Protein AF-A0A7X8F0E0-F1 (afdb_monomer_lite)

Radius of gyration: 24.67 Å; chains: 1; bounding box: 64×40×81 Å

Foldseek 3Di:
DPPPPVVVVVVVVVVVPDVFDKDWFWFWDFDDDPQDRPDIWIKIFIAGPQLFTQWIAIDPPRQWMWGADPVQQKIFIGGNNHTDDIDHQDDKDWDDDQAWIWIFLDDDPFWTWIWIDHLLKTWIFIGGDPAGTWIKIWAWADPDPFKIWIAIWTWDQDPVRDTDTDRRGDIGIDTPVSLVSNEGPDLVSLSNRCSVCVVVVNNVSNCSHHHPDDRHNFFPDKQKPAFDDDDPDTQGRRQVSDPPDRHGDGNVLACPPMDIDGRGPPNDDDPDDDDWADDDPVCPVRRVVGDTDPDDDDDDPVRD

pLDDT: mean 75.97, std 14.26, range [32.41, 94.0]

Structure (mmCIF, N/CA/C/O backbone):
data_AF-A0A7X8F0E0-F1
#
_entry.id   AF-A0A7X8F0E0-F1
#
loop_
_atom_site.group_PDB
_atom_site.id
_atom_site.type_symbol
_atom_site.label_atom_id
_atom_site.label_alt_id
_atom_site.label_comp_id
_atom_site.label_asym_id
_atom_site.label_entity_id
_atom_site.label_seq_id
_atom_site.pdbx_PDB_ins_code
_atom_site.Cartn_x
_atom_site.Cartn_y
_atom_site.Cartn_z
_atom_site.occupancy
_atom_site.B_iso_or_equiv
_atom_site.auth_seq_id
_atom_site.auth_comp_id
_atom_site.auth_asym_id
_atom_site.auth_atom_id
_atom_site.pdbx_PDB_model_num
ATOM 1 N N . MET A 1 1 ? 32.263 5.961 -47.547 1.00 40.38 1 MET A N 1
ATOM 2 C CA . MET A 1 1 ? 30.894 5.643 -47.072 1.00 40.38 1 MET A CA 1
ATOM 3 C C . MET A 1 1 ? 30.904 5.370 -45.565 1.00 40.38 1 MET A C 1
ATOM 5 O O . MET A 1 1 ? 31.075 4.231 -45.159 1.00 40.38 1 MET A O 1
ATOM 9 N N . LYS A 1 2 ? 30.784 6.400 -44.716 1.00 42.44 2 LYS A N 1
ATOM 10 C CA . LYS A 1 2 ? 30.727 6.254 -43.241 1.00 42.44 2 LYS A CA 1
ATOM 11 C C . LYS A 1 2 ? 29.701 7.200 -42.590 1.00 42.44 2 LYS A C 1
ATOM 13 O O . LYS A 1 2 ? 29.794 7.492 -41.408 1.00 42.44 2 LYS A O 1
ATOM 18 N N . THR A 1 3 ? 28.706 7.655 -43.351 1.00 42.34 3 THR A N 1
ATOM 19 C CA . THR A 1 3 ? 27.812 8.752 -42.929 1.00 42.34 3 THR A CA 1
ATOM 20 C C . THR A 1 3 ? 26.346 8.339 -42.756 1.00 42.34 3 THR A C 1
ATOM 22 O O . THR A 1 3 ? 25.549 9.133 -42.279 1.00 42.34 3 THR A O 1
ATOM 25 N N . ASN A 1 4 ? 25.980 7.084 -43.051 1.00 44.47 4 ASN A N 1
ATOM 26 C CA . ASN A 1 4 ? 24.569 6.656 -43.043 1.00 44.47 4 ASN A CA 1
ATOM 27 C C . ASN A 1 4 ? 24.086 6.005 -41.734 1.00 44.47 4 ASN A C 1
ATOM 29 O O . ASN A 1 4 ? 22.882 5.872 -41.549 1.00 44.47 4 ASN A O 1
ATOM 33 N N . LYS A 1 5 ? 24.975 5.623 -40.804 1.00 40.59 5 LYS A N 1
ATOM 34 C CA . LYS A 1 5 ? 24.551 4.995 -39.532 1.00 40.59 5 LYS A CA 1
ATOM 35 C C . LYS A 1 5 ? 24.149 6.004 -38.449 1.00 40.59 5 LYS A C 1
ATOM 37 O O . LYS A 1 5 ? 23.271 5.704 -37.651 1.00 40.59 5 LYS A O 1
ATOM 42 N N . LEU A 1 6 ? 24.743 7.200 -38.442 1.00 41.16 6 LEU A N 1
ATOM 43 C CA . LEU A 1 6 ? 24.441 8.228 -37.437 1.00 41.16 6 LEU A CA 1
ATOM 44 C C . LEU A 1 6 ? 23.086 8.910 -37.700 1.00 41.16 6 LEU A C 1
ATOM 46 O O . LEU A 1 6 ? 22.347 9.205 -36.770 1.00 41.16 6 LEU A O 1
ATOM 50 N N . ILE A 1 7 ? 22.735 9.092 -38.977 1.00 46.47 7 ILE A N 1
ATOM 51 C CA . ILE A 1 7 ? 21.472 9.714 -39.398 1.00 46.47 7 ILE A CA 1
ATOM 52 C C . ILE A 1 7 ? 20.277 8.797 -39.093 1.00 46.47 7 ILE A C 1
ATOM 54 O O . ILE A 1 7 ? 19.253 9.280 -38.623 1.00 46.47 7 ILE A O 1
ATOM 58 N N . PHE A 1 8 ? 20.429 7.477 -39.255 1.00 41.31 8 PHE A N 1
ATOM 59 C CA . PHE A 1 8 ? 19.390 6.510 -38.878 1.00 41.31 8 PHE A CA 1
ATOM 60 C C . PHE A 1 8 ? 19.155 6.441 -37.362 1.00 41.31 8 PHE A C 1
ATOM 62 O O . PHE A 1 8 ? 18.010 6.315 -36.944 1.00 41.31 8 PHE A O 1
ATOM 69 N N . LEU A 1 9 ? 20.202 6.584 -36.538 1.00 42.06 9 LEU A N 1
ATOM 70 C CA . LEU A 1 9 ? 20.064 6.604 -35.077 1.00 42.06 9 LEU A CA 1
ATOM 71 C C . LEU A 1 9 ? 19.378 7.895 -34.591 1.00 42.06 9 LEU A C 1
ATOM 73 O O . LEU A 1 9 ? 18.498 7.838 -33.740 1.00 42.06 9 LEU A O 1
ATOM 77 N N . CYS A 1 10 ? 19.720 9.049 -35.175 1.00 39.22 10 CYS A N 1
ATOM 78 C CA . CYS A 1 10 ? 19.078 10.323 -34.838 1.00 39.22 10 CYS A CA 1
ATOM 79 C C . CYS A 1 10 ? 17.620 10.401 -35.321 1.00 39.22 10 CYS A C 1
ATOM 81 O O . CYS A 1 10 ? 16.784 10.951 -34.610 1.00 39.22 10 CYS A O 1
ATOM 83 N N . LEU A 1 11 ? 17.293 9.827 -36.486 1.00 40.59 11 LEU A N 1
ATOM 84 C CA . LEU A 1 11 ? 15.910 9.754 -36.972 1.00 40.59 11 LEU A CA 1
ATOM 85 C C . LEU A 1 11 ? 15.051 8.809 -36.125 1.00 40.59 11 LEU A C 1
ATOM 87 O O . LEU A 1 11 ? 13.913 9.161 -35.848 1.00 40.59 11 LEU A O 1
ATOM 91 N N . PHE A 1 12 ? 15.596 7.689 -35.631 1.00 43.81 12 PHE A N 1
ATOM 92 C CA . PHE A 1 12 ? 14.866 6.796 -34.720 1.00 43.81 12 PHE A CA 1
ATOM 93 C C . PHE A 1 12 ? 14.563 7.466 -33.373 1.00 43.81 12 PHE A C 1
ATOM 95 O O . PHE A 1 12 ? 13.459 7.329 -32.855 1.00 43.81 12 PHE A O 1
ATOM 102 N N . ILE A 1 13 ? 15.515 8.246 -32.845 1.00 46.69 13 ILE A N 1
ATOM 103 C CA . ILE A 1 13 ? 15.333 9.017 -31.607 1.00 46.69 13 ILE A CA 1
ATOM 104 C C . ILE A 1 13 ? 14.279 10.120 -31.801 1.00 46.69 13 ILE A C 1
ATOM 106 O O . ILE A 1 13 ? 13.497 10.366 -30.891 1.00 46.69 13 ILE A O 1
ATOM 110 N N . LEU A 1 14 ? 14.199 10.745 -32.981 1.00 39.28 14 LEU A N 1
ATOM 111 C CA . LEU A 1 14 ? 13.214 11.795 -33.279 1.00 39.28 14 LEU A CA 1
ATOM 112 C C . LEU A 1 14 ? 11.811 11.256 -33.604 1.00 39.28 14 LEU A C 1
ATOM 114 O O . LEU A 1 14 ? 10.832 11.913 -33.261 1.00 39.28 14 LEU A O 1
ATOM 118 N N . THR A 1 15 ? 11.674 10.069 -34.204 1.00 39.19 15 THR A N 1
ATOM 119 C CA . THR A 1 15 ? 10.353 9.492 -34.525 1.00 39.19 15 THR A CA 1
ATOM 120 C C . THR A 1 15 ? 9.669 8.806 -33.344 1.00 39.19 15 THR A C 1
ATOM 122 O O . THR A 1 15 ? 8.463 8.589 -33.399 1.00 39.19 15 THR A O 1
ATOM 125 N N . THR A 1 16 ? 10.389 8.493 -32.261 1.00 45.53 16 THR A N 1
ATOM 126 C CA . THR A 1 16 ? 9.779 7.998 -31.010 1.00 45.53 16 THR A CA 1
ATOM 127 C C . THR A 1 16 ? 9.355 9.114 -30.052 1.00 45.53 16 THR A C 1
ATOM 129 O O . THR A 1 16 ? 8.633 8.846 -29.096 1.00 45.53 16 THR A O 1
ATOM 132 N N . PHE A 1 17 ? 9.730 10.372 -30.320 1.00 43.12 17 PHE A N 1
ATOM 133 C CA . PHE A 1 17 ? 9.084 11.548 -29.724 1.00 43.12 17 PHE A CA 1
ATOM 134 C C . PHE A 1 17 ? 7.862 11.935 -30.554 1.00 43.12 17 PHE A C 1
ATOM 136 O O . PHE A 1 17 ? 7.728 13.051 -31.051 1.00 43.12 17 PHE A O 1
ATOM 143 N N . THR A 1 18 ? 6.939 10.998 -30.722 1.00 43.38 18 THR A N 1
ATOM 144 C CA . THR A 1 18 ? 5.579 11.384 -31.059 1.00 43.38 18 THR A CA 1
ATOM 145 C C . THR A 1 18 ? 5.092 12.395 -30.020 1.00 43.38 18 THR A C 1
ATOM 147 O O . THR A 1 18 ? 5.176 12.144 -28.817 1.00 43.38 18 THR A O 1
ATOM 150 N N . LEU A 1 19 ? 4.623 13.540 -30.519 1.00 43.16 19 LEU A N 1
ATOM 151 C CA . LEU A 1 19 ? 3.980 14.672 -29.839 1.00 43.16 19 LEU A CA 1
ATOM 152 C C . LEU A 1 19 ? 2.672 14.273 -29.118 1.00 43.16 19 LEU A C 1
ATOM 154 O O . LEU A 1 19 ? 1.658 14.956 -29.224 1.00 43.16 19 LEU A O 1
ATOM 158 N N . TYR A 1 20 ? 2.664 13.153 -28.403 1.00 52.72 20 TYR A N 1
ATOM 159 C CA . TYR A 1 20 ? 1.539 12.734 -27.581 1.00 52.72 20 TYR A CA 1
ATOM 160 C C . TYR A 1 20 ? 1.650 13.391 -26.210 1.00 52.72 20 TYR A C 1
ATOM 162 O O . TYR A 1 20 ? 2.746 13.545 -25.665 1.00 52.72 20 TYR A O 1
ATOM 170 N N . ALA A 1 21 ? 0.509 13.830 -25.680 1.00 57.91 21 ALA A N 1
ATOM 171 C CA . ALA A 1 21 ? 0.422 14.574 -24.433 1.00 57.91 21 ALA A CA 1
ATOM 172 C C . ALA A 1 21 ? 1.027 13.757 -23.282 1.00 57.91 21 ALA A C 1
ATOM 174 O O . ALA A 1 21 ? 0.395 12.855 -22.737 1.00 57.91 21 ALA A O 1
ATOM 175 N N . GLN A 1 22 ? 2.272 14.068 -22.919 1.00 74.19 22 GLN A N 1
ATOM 176 C CA . GLN A 1 22 ? 2.925 13.440 -21.782 1.00 74.19 22 GLN A CA 1
ATOM 177 C C . GLN A 1 22 ? 2.370 14.036 -20.498 1.00 74.19 22 GLN A C 1
ATOM 179 O O . GLN A 1 22 ? 2.457 15.244 -20.258 1.00 74.19 22 GLN A O 1
ATOM 184 N N . LYS A 1 23 ? 1.830 13.177 -19.640 1.00 87.12 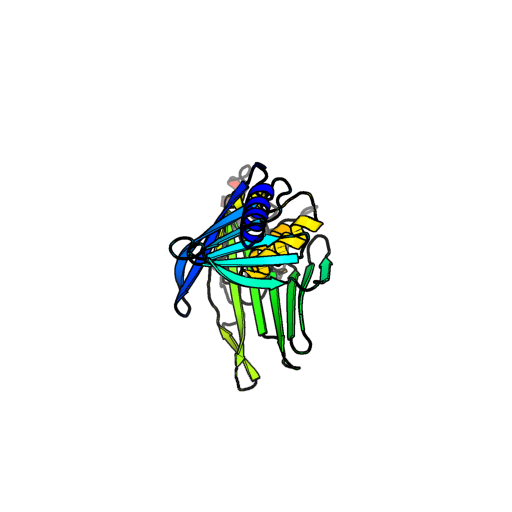23 LYS A N 1
ATOM 185 C CA . LYS A 1 23 ? 1.390 13.581 -18.311 1.00 87.12 23 LYS A CA 1
ATOM 186 C C . LYS A 1 23 ? 2.541 13.413 -17.334 1.00 87.12 23 LYS A C 1
ATOM 188 O O . LYS A 1 23 ? 3.178 12.361 -17.277 1.00 87.12 23 LYS A O 1
ATOM 193 N N . THR A 1 24 ? 2.790 14.468 -16.566 1.00 90.38 24 THR A N 1
ATOM 194 C CA . THR A 1 24 ? 3.827 14.501 -15.536 1.00 90.38 24 THR A CA 1
ATOM 195 C C . THR A 1 24 ? 3.198 14.307 -14.164 1.00 90.38 24 THR A C 1
ATOM 197 O O . THR A 1 24 ? 2.352 15.100 -13.756 1.00 90.38 24 THR A O 1
ATOM 200 N N . ILE A 1 25 ? 3.645 13.283 -13.444 1.00 90.62 25 ILE A N 1
ATOM 201 C CA . ILE A 1 25 ? 3.251 12.986 -12.069 1.00 90.62 25 ILE A CA 1
ATOM 202 C C . ILE A 1 25 ? 4.451 13.292 -11.175 1.00 90.62 25 ILE A C 1
ATOM 204 O O . ILE A 1 25 ? 5.555 12.800 -11.411 1.00 90.62 25 ILE A O 1
ATOM 208 N N . LYS A 1 26 ? 4.236 14.125 -10.155 1.00 89.06 26 LYS A N 1
ATOM 209 C CA . LYS A 1 26 ? 5.262 14.467 -9.167 1.00 89.06 26 LYS A CA 1
ATOM 210 C C . LYS A 1 26 ? 5.032 13.661 -7.901 1.00 89.06 26 LYS A C 1
ATOM 212 O O . LYS A 1 26 ? 3.955 13.735 -7.312 1.00 89.06 26 LYS A O 1
ATOM 217 N N . LEU A 1 27 ? 6.051 12.921 -7.496 1.00 87.50 27 LEU A N 1
ATOM 218 C CA . LEU A 1 27 ? 6.096 12.194 -6.236 1.00 87.50 27 LEU A CA 1
ATOM 219 C C . LEU A 1 27 ? 7.292 12.666 -5.418 1.00 87.50 27 LEU A C 1
ATOM 221 O O . LEU A 1 27 ? 8.153 13.396 -5.908 1.00 87.50 27 LEU A O 1
ATOM 225 N N . LYS A 1 28 ? 7.339 12.218 -4.169 1.00 81.25 28 LYS A N 1
ATOM 226 C CA . LYS A 1 28 ? 8.499 12.377 -3.305 1.00 81.25 28 LYS A CA 1
ATOM 227 C C . LYS A 1 28 ? 9.019 11.013 -2.905 1.00 81.25 28 LYS A C 1
ATOM 229 O O . LYS A 1 28 ? 8.235 10.105 -2.626 1.00 81.25 28 LYS A O 1
ATOM 234 N N . ARG A 1 29 ? 10.339 10.887 -2.856 1.00 77.81 29 ARG A N 1
ATOM 235 C CA . ARG A 1 29 ? 11.023 9.733 -2.280 1.00 77.81 29 ARG A CA 1
ATOM 236 C C . ARG A 1 29 ? 11.780 10.186 -1.036 1.00 77.81 29 ARG A C 1
ATOM 238 O O . ARG A 1 29 ? 12.465 11.203 -1.097 1.00 77.81 29 ARG A O 1
ATOM 245 N N . PRO A 1 30 ? 11.653 9.489 0.100 1.00 73.62 30 PRO A N 1
ATOM 246 C CA . PRO A 1 30 ? 12.471 9.796 1.265 1.00 73.62 30 PRO A CA 1
ATOM 247 C C . PRO A 1 30 ? 13.949 9.501 0.977 1.00 73.62 30 PRO A C 1
ATOM 249 O O . PRO A 1 30 ? 14.292 8.497 0.347 1.00 73.62 30 PRO A O 1
ATOM 252 N N . VAL A 1 31 ? 14.823 10.376 1.464 1.00 74.06 31 VAL A N 1
ATOM 253 C CA . VAL A 1 31 ? 16.275 10.185 1.468 1.00 74.06 31 VAL A CA 1
ATOM 254 C C . VAL A 1 31 ? 16.685 9.803 2.880 1.00 74.06 31 VAL A C 1
ATOM 256 O O . VAL A 1 31 ? 16.366 10.511 3.838 1.00 74.06 31 VAL A O 1
ATOM 259 N N . PHE A 1 32 ? 17.400 8.689 3.002 1.00 64.88 32 PHE A N 1
ATOM 260 C CA . PHE A 1 32 ? 17.790 8.131 4.291 1.00 64.88 32 PHE A CA 1
ATOM 261 C C . PHE A 1 32 ? 19.287 8.268 4.535 1.00 64.88 32 PHE A C 1
ATOM 263 O O . PHE A 1 32 ? 20.102 7.974 3.658 1.00 64.88 32 PHE A O 1
ATOM 270 N N . SER A 1 33 ? 19.638 8.627 5.767 1.00 61.66 33 SER A N 1
ATOM 271 C CA . SER A 1 33 ? 20.989 8.478 6.301 1.00 61.66 33 SER A CA 1
ATOM 272 C C . SER A 1 33 ? 20.920 7.585 7.527 1.00 61.66 33 SER A C 1
ATOM 274 O O . SER A 1 33 ? 20.274 7.927 8.517 1.00 61.66 33 SER A O 1
ATOM 276 N N . LYS A 1 34 ? 21.575 6.421 7.454 1.00 68.44 34 LYS A N 1
ATOM 277 C CA . LYS A 1 34 ? 21.463 5.335 8.440 1.00 68.44 34 LYS A CA 1
ATOM 278 C C . LYS A 1 34 ? 20.013 4.858 8.613 1.00 68.44 34 LYS A C 1
ATOM 280 O O . LYS A 1 34 ? 19.594 3.947 7.905 1.00 68.44 34 LYS A O 1
ATOM 285 N N . HIS A 1 35 ? 19.286 5.474 9.543 1.00 57.91 35 HIS A N 1
ATOM 286 C CA . HIS A 1 35 ? 17.994 5.033 10.072 1.00 57.91 35 HIS A CA 1
ATOM 287 C C . HIS A 1 35 ? 16.951 6.155 10.123 1.00 57.91 35 HIS A C 1
ATOM 289 O O . HIS A 1 35 ? 15.789 5.878 10.397 1.00 57.91 35 HIS A O 1
ATOM 295 N N . ASP A 1 36 ? 17.352 7.392 9.814 1.00 55.81 36 ASP A N 1
ATOM 296 C CA . ASP A 1 36 ? 16.474 8.555 9.843 1.00 55.81 36 ASP A CA 1
ATOM 297 C C . ASP A 1 36 ? 16.200 9.057 8.424 1.00 55.81 36 ASP A C 1
ATOM 299 O O . ASP A 1 36 ? 17.096 9.128 7.571 1.00 55.81 36 ASP A O 1
ATOM 303 N N . CYS A 1 37 ? 14.948 9.446 8.177 1.00 68.25 37 CYS A N 1
ATOM 304 C CA . CYS A 1 37 ? 14.578 10.206 6.992 1.00 68.25 37 CYS A CA 1
ATOM 305 C C . CYS A 1 37 ? 15.178 11.613 7.101 1.00 68.25 37 CYS A C 1
ATOM 307 O O . CYS A 1 37 ? 14.676 12.462 7.837 1.00 68.25 37 CYS A O 1
ATOM 309 N N . THR A 1 38 ? 16.253 11.874 6.361 1.00 73.00 38 THR A N 1
ATOM 310 C CA . THR A 1 38 ? 16.965 13.161 6.384 1.00 73.00 38 THR A CA 1
ATOM 311 C C . THR A 1 38 ? 16.386 14.192 5.421 1.00 73.00 38 THR A C 1
ATOM 313 O O . THR A 1 38 ? 16.783 15.353 5.451 1.00 73.00 38 THR A O 1
ATOM 316 N N . GLY A 1 39 ? 15.458 13.787 4.555 1.00 77.00 39 GLY A N 1
ATOM 317 C CA . GLY A 1 39 ? 14.798 14.678 3.609 1.00 77.00 39 GLY A CA 1
ATOM 318 C C . GLY A 1 39 ? 13.972 13.921 2.580 1.00 77.00 39 GLY A C 1
ATOM 319 O O . GLY A 1 39 ? 13.783 12.712 2.686 1.00 77.00 39 GLY A O 1
ATOM 320 N N . TYR A 1 40 ? 13.502 14.645 1.569 1.00 79.00 40 TYR A N 1
ATOM 321 C CA . TYR A 1 40 ? 12.783 14.081 0.433 1.00 79.00 40 TYR A CA 1
ATOM 322 C C . TYR A 1 40 ? 13.398 14.588 -0.866 1.00 79.00 40 TYR A C 1
ATOM 324 O O . TYR A 1 40 ? 13.700 15.775 -0.978 1.00 79.00 40 TYR A O 1
ATOM 332 N N . GLU A 1 41 ? 13.533 13.700 -1.844 1.00 82.06 41 GLU A N 1
ATOM 333 C CA . GLU A 1 41 ? 13.872 14.041 -3.221 1.00 82.06 41 GLU A CA 1
ATOM 334 C C . GLU A 1 41 ? 12.607 14.058 -4.087 1.00 82.06 41 GLU A C 1
ATOM 336 O O . GLU A 1 41 ? 11.696 13.239 -3.905 1.00 82.06 41 GLU A O 1
ATOM 341 N N . ASP A 1 42 ? 12.548 15.001 -5.026 1.00 85.56 42 ASP A N 1
ATOM 342 C CA . ASP A 1 42 ? 11.486 15.039 -6.023 1.00 85.56 42 ASP A CA 1
ATOM 343 C C . ASP A 1 42 ? 11.691 13.919 -7.044 1.00 85.56 42 ASP A C 1
ATOM 345 O O . ASP A 1 42 ? 12.790 13.674 -7.545 1.00 85.56 42 ASP A O 1
ATOM 349 N N . VAL A 1 43 ? 10.588 13.263 -7.384 1.00 86.81 43 VAL A N 1
ATOM 350 C CA . VAL A 1 43 ? 10.531 12.215 -8.394 1.00 86.81 43 VAL A CA 1
ATOM 351 C C . VAL A 1 43 ? 9.566 12.667 -9.473 1.00 86.81 43 VAL A C 1
ATOM 353 O O . VAL A 1 43 ? 8.407 12.990 -9.197 1.00 86.81 43 VAL A O 1
ATOM 356 N N . ILE A 1 44 ? 10.045 12.682 -10.712 1.00 89.81 44 ILE A N 1
ATOM 357 C CA . ILE A 1 44 ? 9.237 13.007 -11.883 1.00 89.81 44 ILE A CA 1
ATOM 358 C C . ILE A 1 44 ? 8.978 11.720 -12.655 1.00 89.81 44 ILE A C 1
ATOM 360 O O . ILE A 1 44 ? 9.895 11.109 -13.199 1.00 89.81 44 ILE A O 1
ATOM 364 N N . LEU A 1 45 ? 7.709 11.336 -12.713 1.00 91.06 45 LEU A N 1
ATOM 365 C CA . LEU A 1 45 ? 7.197 10.263 -13.554 1.00 91.06 45 LEU A CA 1
ATOM 366 C C . LEU A 1 45 ? 6.537 10.874 -14.782 1.00 91.06 45 LEU A C 1
ATOM 368 O O . LEU A 1 45 ? 5.660 11.733 -14.657 1.00 91.06 45 LEU A O 1
ATOM 372 N N . LYS A 1 46 ? 6.921 10.406 -15.966 1.00 90.50 46 LYS A N 1
ATOM 373 C CA . LYS A 1 46 ? 6.234 10.739 -17.211 1.00 90.50 46 LYS A CA 1
ATOM 374 C C . LYS A 1 46 ? 5.491 9.524 -17.721 1.00 90.50 46 LYS A C 1
ATOM 376 O O . LYS A 1 46 ? 6.027 8.414 -17.752 1.00 90.50 46 LYS A O 1
ATOM 381 N N . THR A 1 47 ? 4.254 9.762 -18.130 1.00 90.19 47 THR A N 1
ATOM 382 C CA . THR A 1 47 ? 3.411 8.759 -18.772 1.00 90.19 47 THR A CA 1
ATOM 383 C C . THR A 1 47 ? 3.030 9.211 -20.170 1.00 90.19 47 THR A C 1
ATOM 385 O O . THR A 1 47 ? 2.921 10.414 -20.424 1.00 90.19 47 THR A O 1
ATOM 388 N N . ASP A 1 48 ? 2.862 8.257 -21.080 1.00 87.19 48 ASP A N 1
ATOM 389 C CA . ASP A 1 48 ? 2.249 8.531 -22.378 1.00 87.19 48 ASP A CA 1
ATOM 390 C C . ASP A 1 48 ? 0.716 8.622 -22.274 1.00 87.19 48 ASP A C 1
ATOM 392 O O . ASP A 1 48 ? 0.137 8.525 -21.192 1.00 87.19 48 ASP A O 1
ATOM 396 N N . GLU A 1 49 ? 0.049 8.811 -23.411 1.00 86.38 49 GLU A N 1
ATOM 397 C CA . GLU A 1 49 ? -1.410 8.942 -23.502 1.00 86.38 49 GLU A CA 1
ATOM 398 C C . GLU A 1 49 ? -2.188 7.721 -22.993 1.00 86.38 49 GLU A C 1
ATOM 400 O O . GLU A 1 49 ? -3.337 7.847 -22.572 1.00 86.38 49 GLU A O 1
ATOM 405 N N . THR A 1 50 ? -1.557 6.545 -22.982 1.00 86.62 50 THR A N 1
ATOM 406 C CA . THR A 1 50 ? -2.149 5.313 -22.451 1.00 86.62 50 THR A CA 1
ATOM 407 C C . THR A 1 50 ? -1.989 5.212 -20.930 1.00 86.62 50 THR A C 1
ATOM 409 O O . THR A 1 50 ? -2.552 4.325 -20.294 1.00 86.62 50 THR A O 1
ATOM 412 N N . GLY A 1 51 ? -1.230 6.136 -20.330 1.00 88.62 51 GLY A N 1
ATOM 413 C CA . GLY A 1 51 ? -0.859 6.141 -18.919 1.00 88.62 51 GLY A CA 1
ATOM 414 C C . GLY A 1 51 ? 0.297 5.191 -18.590 1.00 88.62 51 GLY A C 1
ATOM 415 O O . GLY A 1 51 ? 0.598 4.960 -17.418 1.00 88.62 51 GLY A O 1
ATOM 416 N N . ARG A 1 52 ? 0.985 4.649 -19.602 1.00 89.12 52 ARG A N 1
ATOM 417 C CA . ARG A 1 52 ? 2.201 3.849 -19.417 1.00 89.12 52 ARG A CA 1
ATOM 418 C C . ARG A 1 52 ? 3.349 4.750 -18.982 1.00 89.12 52 ARG A C 1
ATOM 420 O O . ARG A 1 52 ? 3.611 5.763 -19.627 1.00 89.12 52 ARG A O 1
ATOM 427 N N . ILE A 1 53 ? 4.086 4.341 -17.951 1.00 89.44 53 ILE A N 1
ATOM 428 C CA . ILE A 1 53 ? 5.320 5.006 -17.521 1.00 89.44 53 ILE A CA 1
ATOM 429 C C . ILE A 1 53 ? 6.376 4.846 -18.619 1.00 89.44 53 ILE A C 1
ATOM 431 O O . ILE A 1 53 ? 6.777 3.732 -18.962 1.00 89.44 53 ILE A O 1
ATOM 435 N N . CYS A 1 54 ? 6.814 5.974 -19.172 1.00 87.62 54 CYS A N 1
ATOM 436 C CA . CYS A 1 54 ? 7.813 6.034 -20.236 1.00 87.62 54 CYS A CA 1
ATOM 437 C C . CYS A 1 54 ? 9.148 6.598 -19.746 1.00 87.62 54 CYS A C 1
ATOM 439 O O . CYS A 1 54 ? 10.192 6.210 -20.276 1.00 87.62 54 CYS A O 1
ATOM 441 N N . SER A 1 55 ? 9.128 7.452 -18.715 1.00 87.25 55 SER A N 1
ATOM 442 C CA . SER A 1 55 ? 10.345 7.816 -18.002 1.00 87.25 55 SER A CA 1
ATOM 443 C C . SER A 1 55 ? 10.149 8.109 -16.521 1.00 87.25 55 SER A C 1
ATOM 445 O O . SER A 1 55 ? 9.057 8.452 -16.056 1.00 87.25 55 SER A O 1
ATOM 447 N N . LEU A 1 56 ? 11.241 7.937 -15.781 1.00 87.81 56 LEU A N 1
ATOM 448 C CA . LEU A 1 56 ? 11.329 8.185 -14.350 1.00 87.81 56 LEU A CA 1
ATOM 449 C C . LEU A 1 56 ? 12.650 8.911 -14.059 1.00 87.81 56 LEU A C 1
ATOM 451 O O . LEU A 1 56 ? 13.716 8.462 -14.490 1.00 87.81 56 LEU A O 1
ATOM 455 N N . SER A 1 57 ? 12.581 10.033 -13.339 1.00 86.12 57 SER A N 1
ATOM 456 C CA . SER A 1 57 ? 13.734 10.884 -13.007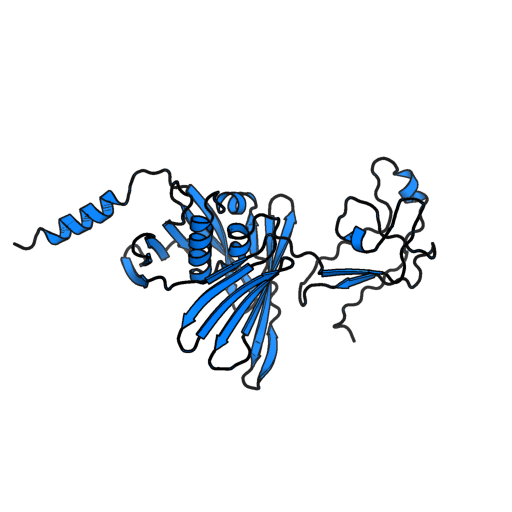 1.00 86.12 57 SER A CA 1
ATOM 457 C C . SER A 1 57 ? 13.773 11.215 -11.512 1.00 86.12 57 SER A C 1
ATOM 459 O O . SER A 1 57 ? 12.747 11.587 -10.941 1.00 86.12 57 SER A O 1
ATOM 461 N N . TYR A 1 58 ? 14.947 11.082 -10.883 1.00 81.31 58 TYR A N 1
ATOM 462 C CA . TYR A 1 58 ? 15.160 11.227 -9.429 1.00 81.31 58 TYR A CA 1
ATOM 463 C C . TYR A 1 58 ? 16.623 11.594 -9.090 1.00 81.31 58 TYR A C 1
ATOM 465 O O . TYR A 1 58 ? 17.503 11.516 -9.958 1.00 81.31 58 TYR A O 1
ATOM 473 N N . GLY A 1 59 ? 16.885 11.994 -7.837 1.00 70.50 59 GLY A N 1
ATOM 474 C CA . GLY A 1 59 ? 18.190 12.452 -7.329 1.00 70.50 59 GLY A CA 1
ATOM 475 C C . GLY A 1 59 ? 18.375 13.976 -7.340 1.00 70.50 59 GLY A C 1
ATOM 476 O O . GLY A 1 59 ? 17.612 14.684 -7.995 1.00 70.50 59 GLY A O 1
ATOM 477 N N . ASP A 1 60 ? 19.435 14.460 -6.672 1.00 58.03 60 ASP A N 1
ATOM 478 C CA . ASP A 1 60 ? 19.722 15.870 -6.303 1.00 58.03 60 ASP A CA 1
ATOM 479 C C . ASP A 1 60 ? 19.515 16.948 -7.392 1.00 58.03 60 ASP A C 1
ATOM 481 O O . ASP A 1 60 ? 19.450 18.137 -7.080 1.00 58.03 60 ASP A O 1
ATOM 485 N N . SER A 1 61 ? 19.447 16.587 -8.678 1.00 52.34 61 SER A N 1
ATOM 486 C CA . SER A 1 61 ? 19.061 17.486 -9.787 1.00 52.34 61 SER A CA 1
ATOM 487 C C . SER A 1 61 ? 18.697 16.708 -11.074 1.00 52.34 61 SER A C 1
ATOM 489 O O . SER A 1 61 ? 19.177 17.028 -12.155 1.00 52.34 61 SER A O 1
ATOM 491 N N . PHE A 1 62 ? 17.894 15.636 -10.982 1.00 57.81 62 PHE A N 1
ATOM 492 C CA . PHE A 1 62 ? 17.492 14.780 -12.128 1.00 57.81 62 PHE A CA 1
ATOM 493 C C . PHE A 1 62 ? 18.659 14.212 -12.958 1.00 57.81 62 PHE A C 1
ATOM 495 O O . PHE A 1 62 ? 18.574 14.048 -14.173 1.00 57.81 62 PHE A O 1
ATOM 502 N N . ASN A 1 63 ? 19.766 13.871 -12.297 1.00 59.62 63 ASN A N 1
ATOM 503 C CA . ASN A 1 63 ? 20.954 13.348 -12.971 1.00 59.62 63 ASN A CA 1
ATOM 504 C C . ASN A 1 63 ? 20.808 11.896 -13.429 1.00 59.62 63 ASN A C 1
ATOM 506 O O . ASN A 1 63 ? 21.737 11.398 -14.051 1.00 59.62 63 ASN A O 1
ATOM 510 N N . THR A 1 64 ? 19.707 11.206 -13.107 1.00 64.06 64 THR A N 1
ATOM 511 C CA . THR A 1 64 ? 19.414 9.854 -13.598 1.00 64.06 64 THR A CA 1
ATOM 512 C C . THR A 1 64 ? 18.019 9.812 -14.217 1.00 64.06 64 THR A C 1
ATOM 514 O O . THR A 1 64 ? 17.046 10.165 -13.553 1.00 64.06 64 THR A O 1
ATOM 517 N N . GLU A 1 65 ? 17.924 9.365 -15.469 1.00 76.50 65 GLU A N 1
ATOM 518 C CA . GLU A 1 65 ? 16.660 9.108 -16.170 1.00 76.50 65 GLU A CA 1
ATOM 519 C C . GLU A 1 65 ? 16.647 7.667 -16.681 1.00 76.50 65 GLU A C 1
ATOM 521 O O . GLU A 1 65 ? 17.624 7.209 -17.280 1.00 76.50 65 GLU A O 1
ATOM 526 N N . ALA A 1 66 ? 15.545 6.960 -16.445 1.00 72.06 66 ALA A N 1
ATOM 527 C CA . ALA A 1 66 ? 15.259 5.693 -17.105 1.00 72.06 66 ALA A CA 1
ATOM 528 C C . ALA A 1 66 ? 14.240 5.917 -18.223 1.00 72.06 66 ALA A C 1
ATOM 530 O O . ALA A 1 66 ? 13.184 6.491 -17.972 1.00 72.06 66 ALA A O 1
ATOM 531 N N . VAL A 1 67 ? 14.558 5.466 -19.437 1.00 76.56 67 VAL A N 1
ATOM 532 C CA . VAL A 1 67 ? 13.662 5.474 -20.601 1.00 76.56 67 VAL A CA 1
ATOM 533 C C . VAL A 1 67 ? 13.233 4.048 -20.894 1.00 76.56 67 VAL A C 1
ATOM 535 O O . VAL A 1 67 ? 14.070 3.151 -21.014 1.00 76.56 67 VAL A O 1
ATOM 538 N N . ILE A 1 68 ? 11.925 3.839 -20.999 1.00 77.19 68 ILE A N 1
ATOM 539 C CA . ILE A 1 68 ? 11.332 2.509 -20.905 1.00 77.19 68 ILE A CA 1
ATOM 540 C C . ILE A 1 68 ? 10.549 2.176 -22.180 1.00 77.19 68 ILE A C 1
ATOM 542 O O . ILE A 1 68 ? 9.546 2.813 -22.503 1.00 77.19 68 ILE A O 1
ATOM 546 N N . ASN A 1 69 ? 10.991 1.140 -22.897 1.00 75.88 69 ASN A N 1
ATOM 547 C CA . ASN A 1 69 ? 10.363 0.647 -24.118 1.00 75.88 69 ASN A CA 1
ATOM 548 C C . ASN A 1 69 ? 9.555 -0.633 -23.845 1.00 75.88 69 ASN A C 1
ATOM 550 O O . ASN A 1 69 ? 10.102 -1.670 -23.467 1.00 75.88 69 ASN A O 1
ATOM 554 N N . ARG A 1 70 ? 8.239 -0.559 -24.083 1.00 73.94 70 ARG A N 1
ATOM 555 C CA . ARG A 1 70 ? 7.306 -1.685 -23.895 1.00 73.94 70 ARG A CA 1
ATOM 556 C C . ARG A 1 70 ? 7.497 -2.799 -24.918 1.00 73.94 70 ARG A C 1
ATOM 558 O O . ARG A 1 70 ? 7.406 -3.961 -24.540 1.00 73.94 70 ARG A O 1
ATOM 565 N N . GLU A 1 71 ? 7.722 -2.458 -26.184 1.00 75.88 71 GLU A N 1
ATOM 566 C CA . GLU A 1 71 ? 7.792 -3.432 -27.281 1.00 75.88 71 GLU A CA 1
ATOM 567 C C . GLU A 1 71 ? 9.035 -4.305 -27.153 1.00 75.88 71 GLU A C 1
ATOM 569 O O . GLU A 1 71 ? 8.949 -5.529 -27.207 1.00 75.88 71 GLU A O 1
ATOM 574 N N . SER A 1 72 ? 10.185 -3.673 -26.909 1.00 71.00 72 SER A N 1
ATOM 575 C CA . SER A 1 72 ? 11.447 -4.388 -26.733 1.00 71.00 72 SER A CA 1
ATOM 576 C C . SER A 1 72 ? 11.638 -4.926 -25.315 1.00 71.00 72 SER A C 1
ATOM 578 O O . SER A 1 72 ? 12.603 -5.646 -25.070 1.00 71.00 72 SER A O 1
ATOM 580 N N . LYS A 1 73 ? 10.741 -4.579 -24.376 1.00 77.62 73 LYS A N 1
ATOM 581 C CA . LYS A 1 73 ? 10.894 -4.863 -22.943 1.00 77.62 73 LYS A CA 1
ATOM 582 C C . LYS A 1 73 ? 12.272 -4.385 -22.432 1.00 77.62 73 LYS A C 1
ATOM 584 O O . LYS A 1 73 ? 12.927 -5.081 -21.656 1.00 77.62 73 LYS A O 1
ATOM 589 N N . THR A 1 74 ? 12.717 -3.203 -22.865 1.00 77.31 74 THR A N 1
ATOM 590 C CA . THR A 1 74 ? 14.055 -2.667 -22.551 1.00 77.31 74 THR A CA 1
ATOM 591 C C . THR A 1 74 ? 13.973 -1.354 -21.790 1.00 77.31 74 THR A C 1
ATOM 593 O O . THR A 1 74 ? 13.124 -0.508 -22.059 1.00 77.31 74 THR A O 1
ATOM 596 N N . GLU A 1 75 ? 14.905 -1.172 -20.868 1.00 80.00 75 GLU A N 1
ATOM 597 C CA . GLU A 1 75 ? 15.114 0.025 -20.069 1.00 80.00 75 GLU A CA 1
ATOM 598 C C . GLU A 1 75 ? 16.525 0.574 -20.312 1.00 80.00 75 GLU A C 1
ATOM 600 O O . GLU A 1 75 ? 17.520 -0.148 -20.198 1.00 80.00 75 GLU A O 1
ATOM 605 N N . TYR A 1 76 ? 16.608 1.867 -20.620 1.00 80.19 76 TYR A N 1
ATOM 606 C CA . TYR A 1 76 ? 17.857 2.590 -20.843 1.00 80.19 76 TYR A CA 1
ATOM 607 C C . TYR A 1 76 ? 18.072 3.621 -19.745 1.00 80.19 76 TYR A C 1
ATOM 609 O O . TYR A 1 76 ? 17.220 4.476 -19.520 1.00 80.19 76 TYR A O 1
ATOM 617 N N . PHE A 1 77 ? 19.230 3.573 -19.095 1.00 79.00 77 PHE A N 1
ATOM 618 C CA . PHE A 1 77 ? 19.604 4.523 -18.058 1.00 79.00 77 PHE A CA 1
ATOM 619 C C . PHE A 1 77 ? 20.563 5.576 -18.591 1.00 79.00 77 PHE A C 1
ATOM 621 O O . PHE A 1 77 ? 21.617 5.260 -19.159 1.00 79.00 77 PHE A O 1
ATOM 628 N N . TYR A 1 78 ? 20.234 6.825 -18.297 1.00 78.88 78 TYR A N 1
ATOM 629 C CA . TYR A 1 78 ? 21.022 7.995 -18.629 1.00 78.88 78 TYR A CA 1
ATOM 630 C C . TYR A 1 78 ? 21.516 8.667 -17.361 1.00 78.88 78 TYR A C 1
ATOM 632 O O . TYR A 1 78 ? 20.766 8.807 -16.400 1.00 78.88 78 TYR A O 1
ATOM 640 N N . ARG A 1 79 ? 22.781 9.095 -17.369 1.00 81.06 79 ARG A N 1
ATOM 641 C CA . ARG A 1 79 ? 23.359 9.957 -16.343 1.00 81.06 79 ARG A CA 1
ATOM 642 C C . ARG A 1 79 ? 23.967 11.181 -16.996 1.00 81.06 79 ARG A C 1
ATOM 644 O O . ARG A 1 79 ? 24.800 11.033 -17.888 1.00 81.06 79 ARG A O 1
ATOM 651 N N . ASN A 1 80 ? 23.559 12.377 -16.574 1.00 81.19 80 ASN A N 1
ATOM 652 C CA . ASN A 1 80 ? 23.976 13.641 -17.199 1.00 81.19 80 ASN A CA 1
ATOM 653 C C . ASN A 1 80 ? 23.797 13.605 -18.733 1.00 81.19 80 ASN A C 1
ATOM 655 O O . ASN A 1 80 ? 24.725 13.908 -19.485 1.00 81.19 80 ASN A O 1
ATOM 659 N N . ASN A 1 81 ? 22.626 13.142 -19.190 1.00 77.44 81 ASN A N 1
ATOM 660 C CA . ASN A 1 81 ? 22.267 12.945 -20.602 1.00 77.44 81 ASN A CA 1
ATOM 661 C C . ASN A 1 81 ? 23.153 11.954 -21.387 1.00 77.44 81 ASN A C 1
ATOM 663 O O . ASN A 1 81 ? 23.136 11.955 -22.617 1.00 77.44 81 ASN A O 1
ATOM 667 N N . LYS A 1 82 ? 23.926 11.091 -20.713 1.00 78.44 82 LYS A N 1
ATOM 668 C CA . LYS A 1 82 ? 24.741 10.046 -21.354 1.00 78.44 82 LYS A CA 1
ATOM 669 C C . LYS A 1 82 ? 24.238 8.651 -20.981 1.00 78.44 82 LYS A C 1
ATOM 671 O O . LYS A 1 82 ? 24.070 8.396 -19.787 1.00 78.44 82 LYS A O 1
ATOM 676 N N . PRO A 1 83 ? 24.031 7.740 -21.951 1.00 82.38 83 PRO A N 1
ATOM 677 C CA . PRO A 1 83 ? 23.641 6.372 -21.642 1.00 82.38 83 PRO A CA 1
ATOM 678 C C . PRO A 1 83 ? 24.773 5.678 -20.880 1.00 82.38 83 PRO A C 1
ATOM 680 O O . PRO A 1 83 ? 25.940 5.794 -21.260 1.00 82.38 83 PRO A O 1
ATOM 683 N N . TYR A 1 84 ? 24.442 4.967 -19.805 1.00 83.38 84 TYR A N 1
ATOM 684 C CA . TYR A 1 84 ? 25.441 4.250 -19.001 1.00 83.38 84 TYR A CA 1
ATOM 685 C C . TYR A 1 84 ? 25.043 2.820 -18.634 1.00 83.38 84 TYR A C 1
ATOM 687 O O . TYR A 1 84 ? 25.888 2.058 -18.167 1.00 83.38 84 TYR A O 1
ATOM 695 N N . LYS A 1 85 ? 23.774 2.442 -18.818 1.00 83.12 85 LYS A N 1
ATOM 696 C CA . LYS A 1 85 ? 23.299 1.085 -18.548 1.00 83.12 85 LYS A CA 1
ATOM 697 C C . LYS A 1 85 ? 22.070 0.775 -19.393 1.00 83.12 85 LYS A C 1
ATOM 699 O O . LYS A 1 85 ? 21.216 1.632 -19.589 1.00 83.12 85 LYS A O 1
ATOM 704 N N . GLU A 1 86 ? 21.983 -0.466 -19.840 1.00 83.38 86 GLU A N 1
ATOM 705 C CA . GLU A 1 86 ? 20.806 -1.047 -20.479 1.00 83.38 86 GLU A CA 1
ATOM 706 C C . GLU A 1 86 ? 20.349 -2.243 -19.644 1.00 83.38 86 GLU A C 1
ATOM 708 O O . GLU A 1 86 ? 21.164 -2.932 -19.017 1.00 83.38 86 GLU A O 1
ATOM 713 N N . ARG A 1 87 ? 19.040 -2.475 -19.599 1.00 79.00 87 ARG A N 1
ATOM 714 C CA . ARG A 1 87 ? 18.446 -3.613 -18.905 1.00 79.00 87 ARG A CA 1
ATOM 715 C C . ARG A 1 87 ? 17.273 -4.162 -19.706 1.00 79.00 87 ARG A C 1
ATOM 717 O O . ARG A 1 87 ? 16.453 -3.408 -20.209 1.00 79.00 87 ARG A O 1
ATOM 724 N N . ILE A 1 88 ? 17.172 -5.486 -19.755 1.00 79.56 88 ILE A N 1
ATOM 725 C CA . ILE A 1 88 ? 16.023 -6.193 -20.323 1.00 79.56 88 ILE A CA 1
ATOM 726 C C . ILE A 1 88 ? 15.143 -6.694 -19.182 1.00 79.56 88 ILE A C 1
ATOM 728 O O . ILE A 1 88 ? 15.615 -7.236 -18.179 1.00 79.56 88 ILE A O 1
ATOM 732 N N . PHE A 1 89 ? 13.848 -6.503 -19.350 1.00 72.69 89 PHE A N 1
ATOM 733 C CA . PHE A 1 89 ? 12.809 -6.931 -18.439 1.00 72.69 89 PHE A CA 1
ATOM 734 C C . PHE A 1 89 ? 12.529 -8.445 -18.588 1.00 72.69 89 PHE A C 1
ATOM 736 O O . PHE A 1 89 ? 12.071 -8.898 -19.632 1.00 72.69 89 PHE A O 1
ATOM 743 N N . THR A 1 90 ? 12.758 -9.231 -17.527 1.00 70.81 90 THR A N 1
ATOM 744 C CA . THR A 1 90 ? 12.383 -10.665 -17.413 1.00 70.81 90 THR A CA 1
ATOM 745 C C . THR A 1 90 ? 10.871 -10.888 -17.316 1.00 70.81 90 THR A C 1
ATOM 747 O O . THR A 1 90 ? 10.137 -9.945 -17.066 1.00 70.81 90 THR A O 1
ATOM 750 N N . ASP A 1 91 ? 10.344 -12.097 -17.447 1.00 71.88 91 ASP A N 1
ATOM 751 C CA . ASP A 1 91 ? 8.907 -12.295 -17.193 1.00 71.88 91 ASP A CA 1
ATOM 752 C C . ASP A 1 91 ? 8.554 -12.156 -15.695 1.00 71.88 91 ASP A C 1
ATOM 754 O O . ASP A 1 91 ? 9.439 -12.165 -14.831 1.00 71.88 91 ASP A O 1
ATOM 758 N N . TYR A 1 92 ? 7.269 -11.929 -15.412 1.00 81.75 92 TYR A N 1
ATOM 759 C CA . TYR A 1 92 ? 6.694 -11.782 -14.072 1.00 81.75 92 TYR A CA 1
ATOM 760 C C . TYR A 1 92 ? 5.413 -12.612 -13.971 1.00 81.75 92 TYR A C 1
ATOM 762 O O . TYR A 1 92 ? 4.784 -12.910 -14.987 1.00 81.75 92 TYR A O 1
ATOM 770 N N . GLU A 1 93 ? 4.995 -12.921 -12.746 1.00 88.94 93 GLU A N 1
ATOM 771 C CA . GLU A 1 93 ? 3.728 -13.605 -12.480 1.00 88.94 93 GLU A CA 1
ATOM 772 C C . GLU A 1 93 ? 2.889 -12.773 -11.506 1.00 88.94 93 GLU A C 1
ATOM 774 O O . GLU A 1 93 ? 3.389 -12.311 -10.479 1.00 88.94 93 GLU A O 1
ATOM 779 N N . LEU A 1 94 ? 1.611 -12.570 -11.831 1.00 92.00 94 LEU A N 1
ATOM 780 C CA . LEU A 1 94 ? 0.653 -11.863 -10.984 1.00 92.00 94 LEU A CA 1
ATOM 781 C C . LEU A 1 94 ? -0.561 -12.756 -10.736 1.00 92.00 94 LEU A C 1
ATOM 783 O O . LEU A 1 94 ? -1.278 -13.117 -11.665 1.00 92.00 94 LEU A O 1
ATOM 787 N N . THR A 1 95 ? -0.824 -13.050 -9.467 1.00 93.06 95 THR A N 1
ATOM 788 C CA . THR A 1 95 ? -2.095 -13.621 -9.007 1.00 93.06 95 THR A CA 1
ATOM 789 C C . THR A 1 95 ? -2.803 -12.581 -8.152 1.00 93.06 95 THR A C 1
ATOM 791 O O . THR A 1 95 ? -2.170 -11.979 -7.287 1.00 93.06 95 THR A O 1
ATOM 794 N N . LYS A 1 96 ? -4.102 -12.343 -8.363 1.00 91.25 96 LYS A N 1
ATOM 795 C CA . LYS A 1 96 ? -4.846 -11.355 -7.572 1.00 91.25 96 LYS A CA 1
ATOM 796 C C . LYS A 1 96 ? -6.295 -11.739 -7.300 1.00 91.25 96 LYS A C 1
ATOM 798 O O . LYS A 1 96 ? -6.896 -12.507 -8.045 1.00 91.25 96 LYS A O 1
ATOM 803 N N . THR A 1 97 ? -6.832 -11.141 -6.245 1.00 86.25 97 THR A N 1
ATOM 804 C CA . THR A 1 97 ? -8.261 -11.027 -5.945 1.00 86.25 97 THR A CA 1
ATOM 805 C C . THR A 1 97 ? -8.656 -9.545 -5.989 1.00 86.25 97 T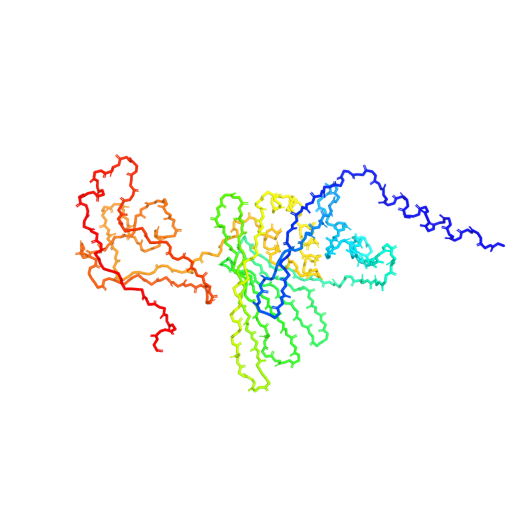HR A C 1
ATOM 807 O O . THR A 1 97 ? -7.850 -8.699 -6.390 1.00 86.25 97 THR A O 1
ATOM 810 N N . ASP A 1 98 ? -9.870 -9.212 -5.554 1.00 79.56 98 ASP A N 1
ATOM 811 C CA . ASP A 1 98 ? -10.332 -7.821 -5.467 1.00 79.56 98 ASP A CA 1
ATOM 812 C C . ASP A 1 98 ? -9.550 -7.003 -4.421 1.00 79.56 98 ASP A C 1
ATOM 814 O O . ASP A 1 98 ? -9.324 -5.808 -4.600 1.00 79.56 98 ASP A O 1
ATOM 818 N N . SER A 1 99 ? -9.058 -7.659 -3.360 1.00 80.12 99 SER A N 1
ATOM 819 C CA . SER A 1 99 ? -8.439 -7.001 -2.194 1.00 80.12 99 SER A CA 1
ATOM 820 C C . SER A 1 99 ? -7.015 -7.469 -1.869 1.00 80.12 99 SER A C 1
ATOM 822 O O . SER A 1 99 ? -6.398 -6.992 -0.912 1.00 80.12 99 SER A O 1
ATOM 824 N N . SER A 1 100 ? -6.469 -8.407 -2.644 1.00 88.19 100 SER A N 1
ATOM 825 C CA . SER A 1 100 ? -5.135 -8.968 -2.417 1.00 88.19 100 SER A CA 1
ATOM 826 C C . SER A 1 100 ? -4.419 -9.310 -3.716 1.00 88.19 100 SER A C 1
ATOM 828 O O . SER A 1 100 ? -5.050 -9.555 -4.743 1.00 88.19 100 SER A O 1
ATOM 830 N N . PHE A 1 101 ? -3.088 -9.361 -3.673 1.00 92.69 101 PHE A N 1
ATOM 831 C CA . PHE A 1 101 ? -2.291 -9.872 -4.784 1.00 92.69 101 PHE A CA 1
ATOM 832 C C . PHE A 1 101 ? -0.992 -10.529 -4.320 1.00 92.69 101 PHE A C 1
ATOM 834 O O . PHE A 1 101 ? -0.482 -10.254 -3.234 1.00 92.69 101 PHE A O 1
ATOM 841 N N . THR A 1 102 ? -0.438 -11.358 -5.196 1.00 93.94 102 THR A N 1
ATOM 842 C CA . THR A 1 102 ? 0.928 -11.871 -5.158 1.00 93.94 102 THR A CA 1
ATOM 843 C C . THR A 1 102 ? 1.579 -11.569 -6.500 1.00 93.94 102 THR A C 1
ATOM 845 O O . THR A 1 102 ? 1.096 -12.013 -7.540 1.00 93.94 102 THR A O 1
ATOM 848 N N . PHE A 1 103 ? 2.664 -10.804 -6.468 1.00 92.50 103 PHE A N 1
ATOM 849 C CA . PHE A 1 103 ? 3.432 -10.386 -7.634 1.00 92.50 103 PHE A CA 1
ATOM 850 C C . PHE A 1 103 ? 4.848 -10.956 -7.517 1.00 92.50 103 PHE A C 1
ATOM 852 O O . PHE A 1 103 ? 5.626 -10.513 -6.672 1.00 92.50 103 PHE A O 1
ATOM 859 N N . GLN A 1 104 ? 5.205 -11.920 -8.363 1.00 91.06 104 GLN A N 1
ATOM 860 C CA . GLN A 1 104 ? 6.583 -12.389 -8.494 1.00 91.06 104 GLN A CA 1
ATOM 861 C C . GLN A 1 104 ? 7.333 -11.458 -9.447 1.00 91.06 104 GLN A C 1
ATOM 863 O O . GLN A 1 104 ? 7.165 -11.520 -10.665 1.00 91.06 104 GLN A O 1
ATOM 868 N N . ALA A 1 105 ? 8.144 -10.566 -8.886 1.00 85.50 105 ALA A N 1
ATOM 869 C CA . ALA A 1 105 ? 8.835 -9.537 -9.656 1.00 85.50 105 ALA A CA 1
ATOM 870 C C . ALA A 1 105 ? 10.148 -10.022 -10.271 1.00 85.50 105 ALA A C 1
ATOM 872 O O . ALA A 1 105 ? 10.620 -9.477 -11.272 1.00 85.50 105 ALA A O 1
ATOM 873 N N . LEU A 1 106 ? 10.751 -11.034 -9.648 1.00 83.31 106 LEU A N 1
ATOM 874 C CA . LEU A 1 106 ? 12.000 -11.613 -10.093 1.00 83.31 106 LEU A CA 1
ATOM 875 C C . LEU A 1 106 ? 12.037 -13.099 -9.769 1.00 83.31 106 LEU A C 1
ATOM 877 O O . LEU A 1 106 ? 11.734 -13.500 -8.647 1.00 83.31 106 LEU A O 1
ATOM 881 N N . LYS A 1 107 ? 12.484 -13.884 -10.746 1.00 83.81 107 LYS A N 1
ATOM 882 C CA . LYS A 1 107 ? 12.842 -15.288 -10.592 1.00 83.81 107 LYS A CA 1
ATOM 883 C C . LYS A 1 107 ? 14.156 -15.527 -11.324 1.00 83.81 107 LYS A C 1
ATOM 885 O O . LYS A 1 107 ? 14.255 -15.339 -12.534 1.00 83.81 107 LYS A O 1
ATOM 890 N N . LYS A 1 108 ? 15.183 -15.888 -10.571 1.00 82.19 108 LYS A N 1
ATOM 891 C CA . LYS A 1 108 ? 16.483 -16.358 -11.052 1.00 82.19 108 LYS A CA 1
ATOM 892 C C . LYS A 1 108 ? 16.761 -17.705 -10.398 1.00 82.19 108 LYS A C 1
ATOM 894 O O . LYS A 1 108 ? 16.143 -18.023 -9.389 1.00 82.19 108 LYS A O 1
ATOM 899 N N . GLU A 1 109 ? 17.721 -18.447 -10.943 1.00 80.81 109 GLU A N 1
ATOM 900 C CA . GLU A 1 109 ? 18.119 -19.782 -10.465 1.00 80.81 109 GLU A CA 1
ATOM 901 C C . GLU A 1 109 ? 18.248 -19.867 -8.932 1.00 80.81 109 GLU A C 1
ATOM 903 O O . GLU A 1 109 ? 17.765 -20.814 -8.330 1.00 80.81 109 GLU A O 1
ATOM 908 N N . ASN A 1 110 ? 18.778 -18.810 -8.307 1.00 80.56 110 ASN A N 1
ATOM 909 C CA . ASN A 1 110 ? 19.117 -18.757 -6.882 1.00 80.56 110 ASN A CA 1
ATOM 910 C C . ASN A 1 110 ? 18.433 -17.613 -6.107 1.00 80.56 110 ASN A C 1
ATOM 912 O O . ASN A 1 110 ? 18.840 -17.278 -4.992 1.00 80.56 110 ASN A O 1
ATOM 916 N N . MET A 1 111 ? 17.450 -16.936 -6.714 1.00 81.38 111 MET A N 1
ATOM 917 C CA . MET A 1 111 ? 16.797 -15.789 -6.078 1.00 81.38 111 MET A CA 1
ATOM 918 C C . MET A 1 111 ? 15.382 -15.566 -6.598 1.00 81.38 111 MET A C 1
ATOM 920 O O . MET A 1 111 ? 15.168 -15.515 -7.809 1.00 81.38 111 MET A O 1
ATOM 924 N N . SER A 1 112 ? 14.438 -15.341 -5.686 1.00 86.56 112 SER A N 1
ATOM 925 C CA . SER A 1 112 ? 13.089 -14.888 -6.035 1.00 86.56 112 SER A CA 1
ATOM 926 C C . SER A 1 112 ? 12.654 -13.714 -5.167 1.00 86.56 112 SER A C 1
ATOM 928 O O . SER A 1 112 ? 12.934 -13.699 -3.971 1.00 86.56 112 SER A O 1
ATOM 930 N N . VAL A 1 113 ? 11.954 -12.753 -5.773 1.00 88.25 113 VAL A N 1
ATOM 931 C CA . VAL A 1 113 ? 11.376 -11.598 -5.070 1.00 88.25 113 VAL A CA 1
ATOM 932 C C . VAL A 1 113 ? 9.870 -11.589 -5.277 1.00 88.25 113 VAL A C 1
ATOM 934 O O . VAL A 1 113 ? 9.400 -11.596 -6.421 1.00 88.25 113 VAL A O 1
ATOM 937 N N . PHE A 1 114 ? 9.124 -11.572 -4.173 1.00 91.44 114 PHE A N 1
ATOM 938 C CA . PHE A 1 114 ? 7.665 -11.534 -4.182 1.00 91.44 114 PHE A CA 1
ATOM 939 C C . PHE A 1 114 ? 7.137 -10.325 -3.424 1.00 91.44 114 PHE A C 1
ATOM 941 O O . PHE A 1 114 ? 7.559 -10.061 -2.302 1.00 91.44 114 PHE A O 1
ATOM 948 N N . TYR A 1 115 ? 6.127 -9.681 -3.998 1.00 92.56 115 TYR A N 1
ATOM 949 C CA . TYR A 1 115 ? 5.308 -8.681 -3.329 1.00 92.56 115 TYR A CA 1
ATOM 950 C C . TYR A 1 115 ? 3.929 -9.261 -3.066 1.00 92.56 115 TYR A C 1
ATOM 952 O O . TYR A 1 115 ? 3.206 -9.614 -3.999 1.00 92.56 115 TYR A O 1
ATOM 960 N N . VAL A 1 116 ? 3.559 -9.374 -1.797 1.00 90.94 116 VAL A N 1
ATOM 961 C CA . VAL A 1 116 ? 2.267 -9.908 -1.373 1.00 90.94 116 VAL A CA 1
ATOM 962 C C . VAL A 1 116 ? 1.507 -8.819 -0.650 1.00 90.94 116 VAL A C 1
ATOM 964 O O . VAL A 1 116 ? 1.935 -8.360 0.404 1.00 90.94 116 VAL A O 1
ATOM 967 N N . PHE A 1 117 ? 0.360 -8.426 -1.186 1.00 88.62 117 PHE A N 1
ATOM 968 C CA . PHE A 1 117 ? -0.516 -7.477 -0.523 1.00 88.62 117 PHE A CA 1
ATOM 969 C C . PHE A 1 117 ? -1.761 -8.167 -0.001 1.00 88.62 117 PHE A C 1
ATOM 971 O O . PHE A 1 117 ? -2.463 -8.856 -0.740 1.00 88.62 117 PHE A O 1
ATOM 978 N N . SER A 1 118 ? -2.053 -7.957 1.277 1.00 82.25 118 SER A N 1
ATOM 979 C CA . SER A 1 118 ? -3.284 -8.433 1.903 1.00 82.25 118 SER A CA 1
ATOM 980 C C . SER A 1 118 ? -3.589 -7.605 3.142 1.00 82.25 118 SER A C 1
ATOM 982 O O . SER A 1 118 ? -2.672 -7.195 3.851 1.00 82.25 118 SER A O 1
ATOM 984 N N . SER A 1 119 ? -4.875 -7.376 3.426 1.00 73.62 119 SER A N 1
ATOM 985 C CA . SER A 1 119 ? -5.316 -6.625 4.616 1.00 73.62 119 SER A CA 1
ATOM 986 C C . SER A 1 119 ? -4.648 -5.245 4.758 1.00 73.62 119 SER A C 1
ATOM 988 O O . SER A 1 119 ? -4.333 -4.815 5.865 1.00 73.62 119 SER A O 1
ATOM 990 N N . GLY A 1 120 ? -4.385 -4.568 3.634 1.00 74.38 120 GLY A N 1
ATOM 991 C CA . GLY A 1 120 ? -3.768 -3.240 3.627 1.00 74.38 120 GLY A CA 1
ATOM 992 C C . GLY A 1 120 ? -2.251 -3.204 3.857 1.00 74.38 120 GLY A C 1
ATOM 993 O O . GLY A 1 120 ? -1.681 -2.119 3.959 1.00 74.38 120 GLY A O 1
ATOM 994 N N . ILE A 1 121 ? -1.596 -4.366 3.932 1.00 80.69 121 ILE A N 1
ATOM 995 C CA . ILE A 1 121 ? -0.153 -4.487 4.166 1.00 80.69 121 ILE A CA 1
ATOM 996 C C . ILE A 1 121 ? 0.492 -5.067 2.918 1.00 80.69 121 ILE A C 1
ATOM 998 O O . ILE A 1 121 ? 0.100 -6.146 2.464 1.00 80.69 121 ILE A O 1
ATOM 1002 N N . LEU A 1 122 ? 1.500 -4.373 2.396 1.00 87.25 122 LEU A N 1
ATOM 1003 C CA . LEU A 1 122 ? 2.400 -4.923 1.392 1.00 87.25 122 LEU A CA 1
ATOM 1004 C C . LEU A 1 122 ? 3.544 -5.633 2.108 1.00 87.25 122 LEU A C 1
ATOM 1006 O O . LEU A 1 122 ? 4.134 -5.086 3.035 1.00 87.25 122 LEU A O 1
ATOM 1010 N N . LYS A 1 123 ? 3.858 -6.843 1.675 1.00 87.12 123 LYS A N 1
ATOM 1011 C CA . LYS A 1 123 ? 4.982 -7.627 2.166 1.00 87.12 123 LYS A CA 1
ATOM 1012 C C . LYS A 1 123 ? 5.929 -7.890 1.020 1.00 87.12 123 LYS A C 1
ATOM 1014 O O . LYS A 1 123 ? 5.487 -8.367 -0.024 1.00 87.12 123 LYS A O 1
ATOM 1019 N N . GLU A 1 124 ? 7.198 -7.614 1.227 1.00 88.69 124 GLU A N 1
ATOM 1020 C CA . GLU A 1 124 ? 8.258 -7.954 0.296 1.00 88.69 124 GLU A CA 1
ATOM 1021 C C . GLU A 1 124 ? 9.052 -9.133 0.851 1.00 88.69 124 GLU A C 1
ATOM 1023 O O . GLU A 1 124 ? 9.555 -9.070 1.969 1.00 88.69 124 GLU A O 1
ATOM 1028 N N . TYR A 1 125 ? 9.138 -10.207 0.071 1.00 86.81 125 TYR A N 1
ATOM 1029 C CA . TYR A 1 125 ? 9.894 -11.404 0.413 1.00 86.81 125 TYR A CA 1
ATOM 1030 C C . TYR A 1 125 ? 11.091 -11.550 -0.519 1.00 86.81 125 TYR A C 1
ATOM 1032 O O . TYR A 1 125 ? 10.909 -11.683 -1.735 1.00 86.81 125 TYR A O 1
ATOM 1040 N N . TYR A 1 126 ? 12.288 -11.615 0.060 1.00 83.06 126 TYR A N 1
ATOM 1041 C CA . TYR A 1 126 ? 13.530 -11.898 -0.655 1.00 83.06 126 TYR A CA 1
ATOM 1042 C C . TYR A 1 126 ? 14.027 -13.305 -0.326 1.00 83.06 126 TYR A C 1
ATOM 1044 O O . TYR A 1 126 ? 14.538 -13.555 0.762 1.00 83.06 126 TYR A O 1
ATOM 1052 N N . TYR A 1 127 ? 13.905 -14.230 -1.277 1.00 80.19 127 TYR A N 1
ATOM 1053 C CA . TYR A 1 127 ? 14.391 -15.601 -1.119 1.00 80.19 127 TYR A CA 1
ATOM 1054 C C . TYR A 1 127 ? 15.784 -15.757 -1.726 1.00 80.19 127 TYR A C 1
ATOM 1056 O O . TYR A 1 127 ? 15.976 -15.467 -2.910 1.00 80.19 127 TYR A O 1
ATOM 1064 N N . HIS A 1 128 ? 16.722 -16.290 -0.941 1.00 79.19 128 HIS A N 1
ATOM 1065 C CA . HIS A 1 128 ? 18.078 -16.644 -1.364 1.00 79.19 128 HIS A CA 1
ATOM 1066 C C . HIS A 1 128 ? 18.441 -18.054 -0.894 1.00 79.19 128 HIS A C 1
ATOM 1068 O O . HIS A 1 128 ? 18.420 -18.293 0.309 1.00 79.19 128 HIS A O 1
ATOM 1074 N N . ASN A 1 129 ? 18.849 -18.936 -1.820 1.00 65.50 129 ASN A N 1
ATOM 1075 C CA . ASN A 1 129 ? 19.545 -20.209 -1.545 1.00 65.50 129 ASN A CA 1
ATOM 1076 C C . ASN A 1 129 ? 19.084 -20.926 -0.256 1.00 65.50 129 ASN A C 1
ATOM 1078 O O . ASN A 1 129 ? 19.870 -21.073 0.681 1.00 65.50 129 ASN A O 1
ATOM 1082 N N . ASP A 1 130 ? 17.804 -21.304 -0.202 1.00 62.84 130 ASP A N 1
ATOM 1083 C CA . ASP A 1 130 ? 17.182 -22.078 0.887 1.00 62.84 130 ASP A CA 1
ATOM 1084 C C . ASP A 1 130 ? 17.166 -21.425 2.284 1.00 62.84 130 ASP A C 1
ATOM 1086 O O . ASP A 1 130 ? 16.905 -22.095 3.285 1.00 62.84 130 ASP A O 1
ATOM 1090 N N . ARG A 1 131 ? 17.411 -20.113 2.384 1.00 64.38 131 ARG A N 1
ATOM 1091 C CA . ARG A 1 131 ? 17.226 -19.351 3.629 1.00 64.38 131 ARG A CA 1
ATOM 1092 C C . ARG A 1 131 ? 15.773 -18.925 3.805 1.00 64.38 131 ARG A C 1
ATOM 1094 O O . ARG A 1 131 ? 15.052 -18.725 2.824 1.00 64.38 131 ARG A O 1
ATOM 1101 N N . GLU A 1 132 ? 15.362 -18.745 5.063 1.00 65.06 132 GLU A N 1
ATOM 1102 C CA . GLU A 1 132 ? 14.127 -18.012 5.344 1.00 65.06 132 GLU A CA 1
ATOM 1103 C C . GLU A 1 132 ? 14.214 -16.615 4.710 1.00 65.06 132 GLU A C 1
ATOM 1105 O O . GLU A 1 132 ? 15.295 -16.019 4.685 1.00 65.06 132 GLU A O 1
ATOM 1110 N N . PRO A 1 133 ? 13.112 -16.109 4.137 1.00 70.50 133 PRO A N 1
ATOM 1111 C CA . PRO A 1 133 ? 13.143 -14.860 3.399 1.00 70.50 133 PRO A CA 1
ATOM 1112 C C . PRO A 1 133 ? 13.395 -13.673 4.331 1.00 70.50 133 PRO A C 1
ATOM 1114 O O . PRO A 1 133 ? 12.750 -13.559 5.377 1.00 70.50 133 PRO A O 1
ATOM 1117 N N . ASP A 1 134 ? 14.247 -12.740 3.898 1.00 70.06 134 ASP A N 1
ATOM 1118 C CA . ASP A 1 134 ? 14.206 -11.387 4.455 1.00 70.06 134 ASP A CA 1
ATOM 1119 C C . ASP A 1 134 ? 12.840 -10.780 4.113 1.00 70.06 134 ASP A C 1
ATOM 1121 O O . ASP A 1 134 ? 12.311 -10.981 3.009 1.00 70.06 134 ASP A O 1
ATOM 1125 N N . LEU A 1 135 ? 12.251 -10.077 5.082 1.00 76.69 135 LEU A N 1
ATOM 1126 C CA . LEU A 1 135 ? 10.860 -9.646 5.019 1.00 76.69 135 LEU A CA 1
ATOM 1127 C C . LEU A 1 135 ? 10.732 -8.168 5.364 1.00 76.69 135 LEU A C 1
ATOM 1129 O O . LEU A 1 135 ? 11.016 -7.753 6.487 1.00 76.69 135 LEU A O 1
ATOM 1133 N N . GLU A 1 136 ? 10.232 -7.383 4.416 1.00 76.06 136 GLU A N 1
ATOM 1134 C CA . GLU A 1 136 ? 9.834 -5.997 4.660 1.00 76.06 136 GLU A CA 1
ATOM 1135 C C . GLU A 1 136 ? 8.310 -5.874 4.639 1.00 76.06 136 GLU A C 1
ATOM 1137 O O . GLU A 1 136 ? 7.623 -6.439 3.785 1.00 76.06 136 GLU A O 1
ATOM 1142 N N . HIS A 1 137 ? 7.767 -5.143 5.605 1.00 75.88 137 HIS A N 1
ATOM 1143 C CA . HIS A 1 137 ? 6.349 -4.842 5.725 1.00 75.88 137 HIS A CA 1
ATOM 1144 C C . HIS A 1 137 ? 6.110 -3.358 5.490 1.00 75.88 137 HIS A C 1
ATOM 1146 O O . HIS A 1 137 ? 6.724 -2.518 6.142 1.00 75.88 137 HIS A O 1
ATOM 1152 N N . TYR A 1 138 ? 5.155 -3.039 4.622 1.00 77.94 138 TYR A N 1
ATOM 1153 C CA . TYR A 1 138 ? 4.717 -1.677 4.362 1.00 77.94 138 TYR A CA 1
ATOM 1154 C C . TYR A 1 138 ? 3.244 -1.529 4.727 1.00 77.94 138 TYR A C 1
ATOM 1156 O O . TYR A 1 138 ? 2.356 -2.151 4.134 1.00 77.94 138 TYR A O 1
ATOM 1164 N N . TYR A 1 139 ? 2.994 -0.670 5.702 1.00 75.94 139 TYR A N 1
ATOM 1165 C CA . TYR A 1 139 ? 1.681 -0.317 6.214 1.00 75.94 139 TYR A CA 1
ATOM 1166 C C . TYR A 1 139 ? 1.195 0.925 5.495 1.00 75.94 139 TYR A C 1
ATOM 1168 O O . TYR A 1 139 ? 1.676 2.019 5.776 1.00 75.94 139 TYR A O 1
ATOM 1176 N N . ILE A 1 140 ? 0.252 0.769 4.572 1.00 76.44 140 ILE A N 1
ATOM 1177 C CA . ILE A 1 140 ? -0.259 1.880 3.766 1.00 76.44 140 ILE A CA 1
ATOM 1178 C C . ILE A 1 140 ? -1.592 2.326 4.352 1.00 76.44 140 ILE A C 1
ATOM 1180 O O . ILE A 1 140 ? -2.520 1.530 4.430 1.00 76.44 140 ILE A O 1
ATOM 1184 N N . TYR A 1 141 ? -1.723 3.581 4.766 1.00 72.81 141 TYR A N 1
ATOM 1185 C CA . TYR A 1 141 ? -2.953 4.099 5.363 1.00 72.81 141 TYR A CA 1
ATOM 1186 C C . TYR A 1 141 ? -3.255 5.517 4.882 1.00 72.81 141 TYR A C 1
ATOM 1188 O O . TYR A 1 141 ? -2.368 6.276 4.505 1.00 72.81 141 TYR A O 1
ATOM 1196 N N . LYS A 1 142 ? -4.535 5.890 4.878 1.00 72.94 142 LYS A N 1
ATOM 1197 C CA . LYS A 1 142 ? -4.968 7.246 4.527 1.00 72.94 142 LYS A CA 1
ATOM 1198 C C . LYS A 1 142 ? -4.876 8.130 5.773 1.00 72.94 142 LYS A C 1
ATOM 1200 O O . LYS A 1 142 ? -5.545 7.839 6.761 1.00 72.94 142 LYS A O 1
ATOM 1205 N N . THR A 1 143 ? -4.061 9.186 5.749 1.00 65.94 143 THR A N 1
ATOM 1206 C CA . THR A 1 143 ? -3.940 10.117 6.892 1.00 65.94 143 THR A CA 1
ATOM 1207 C C . THR A 1 143 ? -5.021 11.183 6.895 1.00 65.94 143 THR A C 1
ATOM 1209 O O . THR A 1 143 ? -5.456 11.618 7.958 1.00 65.94 143 THR A O 1
ATOM 1212 N N . ASN A 1 144 ? -5.448 11.619 5.713 1.00 67.94 144 ASN A N 1
ATOM 1213 C CA . ASN A 1 144 ? -6.540 12.562 5.496 1.00 67.94 144 ASN A CA 1
ATOM 1214 C C . ASN A 1 144 ? -6.999 12.478 4.033 1.00 67.94 144 ASN A C 1
ATOM 1216 O O . ASN A 1 144 ? -6.489 11.671 3.259 1.00 67.94 144 ASN A O 1
ATOM 1220 N N . ASP A 1 145 ? -7.936 13.330 3.619 1.00 74.56 145 ASP A N 1
ATOM 1221 C CA . ASP A 1 145 ? -8.456 13.318 2.246 1.00 74.56 145 ASP A CA 1
ATOM 1222 C C . ASP A 1 145 ? -7.447 13.670 1.152 1.00 74.56 145 ASP A C 1
ATOM 1224 O O . ASP A 1 145 ? -7.702 13.391 -0.019 1.00 74.56 145 ASP A O 1
ATOM 1228 N N . ASN A 1 146 ? -6.286 14.201 1.524 1.00 81.00 146 ASN A N 1
ATOM 1229 C CA . ASN A 1 146 ? -5.262 14.659 0.598 1.00 81.00 146 ASN A CA 1
ATOM 1230 C C . ASN A 1 146 ? -4.065 13.712 0.494 1.00 81.00 146 ASN A C 1
ATOM 1232 O O . ASN A 1 146 ? -3.428 13.709 -0.558 1.00 81.00 146 ASN A O 1
ATOM 1236 N N . ASN A 1 147 ? -3.768 12.903 1.519 1.00 81.44 147 ASN A N 1
ATOM 1237 C CA . ASN A 1 147 ? -2.540 12.107 1.584 1.00 81.44 147 ASN A CA 1
ATOM 1238 C C . ASN A 1 147 ? -2.766 10.654 2.037 1.00 81.44 147 ASN A C 1
ATOM 1240 O O . ASN A 1 147 ? -3.532 10.363 2.960 1.00 81.44 147 ASN A O 1
ATOM 1244 N N . TYR A 1 148 ? -2.002 9.753 1.420 1.00 82.50 148 TYR A N 1
ATOM 1245 C CA . TYR A 1 148 ? -1.658 8.451 1.981 1.00 82.50 148 TYR A CA 1
ATOM 1246 C C . TYR A 1 148 ? -0.307 8.541 2.680 1.00 82.50 148 TYR A C 1
ATOM 1248 O O . TYR A 1 148 ? 0.583 9.255 2.221 1.00 82.50 148 TYR A O 1
ATOM 1256 N N . SER A 1 149 ? -0.148 7.778 3.751 1.00 79.81 149 SER A N 1
ATOM 1257 C CA . SER A 1 149 ? 1.120 7.571 4.432 1.00 79.81 149 SER A CA 1
ATOM 1258 C C . SER A 1 149 ? 1.481 6.095 4.418 1.00 79.81 149 SER A C 1
ATOM 1260 O O . SER A 1 149 ? 0.612 5.227 4.511 1.00 79.81 149 SER A O 1
ATOM 1262 N N . VAL A 1 150 ? 2.772 5.818 4.295 1.00 80.19 150 VAL A N 1
ATOM 1263 C CA . VAL A 1 150 ? 3.323 4.468 4.374 1.00 80.19 150 VAL A CA 1
ATOM 1264 C C . VAL A 1 150 ? 4.307 4.405 5.518 1.00 80.19 150 VAL A C 1
ATOM 1266 O O . VAL A 1 150 ? 5.203 5.237 5.546 1.00 80.19 150 VAL A O 1
ATOM 1269 N N . SER A 1 151 ? 4.160 3.420 6.400 1.00 77.00 151 SER A N 1
ATOM 1270 C CA . SER A 1 151 ? 5.161 3.062 7.413 1.00 77.00 151 SER A CA 1
ATOM 1271 C C . SER A 1 151 ? 5.840 1.753 7.032 1.00 77.00 151 SER A C 1
ATOM 1273 O O . SER A 1 151 ? 5.184 0.865 6.490 1.00 77.00 151 SER A O 1
ATOM 1275 N N . ILE A 1 152 ? 7.129 1.610 7.334 1.00 77.62 152 ILE A N 1
ATOM 1276 C CA . ILE A 1 152 ? 7.935 0.441 6.954 1.00 77.62 152 ILE A CA 1
ATOM 1277 C C . ILE A 1 152 ? 8.400 -0.288 8.219 1.00 77.62 152 ILE A C 1
ATOM 1279 O O . ILE A 1 152 ? 8.748 0.348 9.202 1.00 77.62 152 ILE A O 1
ATOM 1283 N N . CYS A 1 153 ? 8.425 -1.614 8.209 1.00 74.00 153 CYS A N 1
ATOM 1284 C CA . CYS A 1 153 ? 9.079 -2.431 9.231 1.00 74.00 153 CYS A CA 1
ATOM 1285 C C . CYS A 1 153 ? 9.941 -3.477 8.522 1.00 74.00 153 CYS A C 1
ATOM 1287 O O . CYS A 1 153 ? 9.473 -4.107 7.571 1.00 74.00 153 CYS A O 1
ATOM 1289 N N . LYS A 1 154 ? 11.201 -3.637 8.941 1.00 71.94 154 LYS A N 1
ATOM 1290 C CA . LYS A 1 154 ? 12.140 -4.573 8.313 1.00 71.94 154 LYS A CA 1
ATOM 1291 C C . LYS A 1 154 ? 12.501 -5.686 9.284 1.00 71.94 154 LYS A C 1
ATOM 1293 O O . LYS A 1 154 ? 12.958 -5.439 10.398 1.00 71.94 154 LYS A O 1
ATOM 1298 N N . HIS A 1 155 ? 12.352 -6.916 8.815 1.00 70.94 155 HIS A N 1
ATOM 1299 C CA . HIS A 1 155 ? 12.813 -8.112 9.496 1.00 70.94 155 HIS A CA 1
ATOM 1300 C C . HIS A 1 155 ? 14.039 -8.634 8.759 1.00 70.94 155 HIS A C 1
ATOM 1302 O O . HIS A 1 155 ? 13.944 -9.028 7.594 1.00 70.94 155 HIS A O 1
ATOM 1308 N N . ARG A 1 156 ? 15.190 -8.625 9.436 1.00 64.38 156 ARG A N 1
ATOM 1309 C CA . ARG A 1 156 ? 16.446 -9.127 8.876 1.00 64.38 156 ARG A CA 1
ATOM 1310 C C . ARG A 1 156 ? 16.937 -10.309 9.678 1.00 64.38 156 ARG A C 1
ATOM 1312 O O . ARG A 1 156 ? 16.966 -10.269 10.908 1.00 64.38 156 ARG A O 1
ATOM 1319 N N . GLN A 1 157 ? 17.369 -11.352 8.984 1.00 61.25 157 GLN A N 1
ATOM 1320 C CA . GLN A 1 157 ? 18.074 -12.434 9.648 1.00 61.25 157 GLN A CA 1
ATOM 1321 C C . GLN A 1 157 ? 19.536 -12.028 9.863 1.00 61.25 157 GLN A C 1
ATOM 1323 O O . GLN A 1 157 ? 20.254 -11.684 8.922 1.00 61.25 157 GLN A O 1
ATOM 1328 N N . ASN A 1 158 ? 20.002 -12.060 11.108 1.00 60.66 158 ASN A N 1
ATOM 1329 C CA . ASN A 1 158 ? 21.413 -11.840 11.393 1.00 60.66 158 ASN A CA 1
ATOM 1330 C C . ASN A 1 158 ? 22.254 -13.082 11.048 1.00 60.66 158 ASN A C 1
ATOM 1332 O O . ASN A 1 158 ? 21.741 -14.171 10.787 1.00 60.66 158 ASN A O 1
ATOM 1336 N N . ILE A 1 159 ? 23.582 -12.928 11.076 1.00 55.84 159 ILE A N 1
ATOM 1337 C CA . ILE A 1 159 ? 24.557 -13.983 10.729 1.00 55.84 159 ILE A CA 1
ATOM 1338 C C . ILE A 1 159 ? 24.375 -15.253 11.590 1.00 55.84 159 ILE A C 1
ATOM 1340 O O . ILE A 1 159 ? 24.773 -16.340 11.180 1.00 55.84 159 ILE A O 1
ATOM 1344 N N . MET A 1 160 ? 23.741 -15.140 12.763 1.00 59.00 160 MET A N 1
ATOM 1345 C CA . MET A 1 160 ? 23.471 -16.251 13.681 1.00 59.00 160 MET A CA 1
ATOM 1346 C C . MET A 1 160 ? 22.104 -16.919 13.459 1.00 59.00 160 MET A C 1
ATOM 1348 O O . MET A 1 160 ? 21.700 -17.756 14.265 1.00 59.00 160 MET A O 1
ATOM 1352 N N . GLY A 1 161 ? 21.373 -16.546 12.406 1.00 57.91 161 GLY A N 1
ATOM 1353 C CA . GLY A 1 161 ? 20.058 -17.102 12.097 1.00 57.91 161 GLY A CA 1
ATOM 1354 C C . GLY A 1 161 ? 18.918 -16.550 12.958 1.00 57.91 161 GLY A C 1
ATOM 1355 O O . GLY A 1 161 ? 17.784 -17.000 12.805 1.00 57.91 161 GLY A O 1
ATOM 1356 N N . LYS A 1 162 ? 19.180 -15.583 13.850 1.00 56.38 162 LYS A N 1
ATOM 1357 C CA . LYS A 1 162 ? 18.132 -14.915 14.633 1.00 56.38 162 LYS A CA 1
ATOM 1358 C C . LYS A 1 162 ? 17.540 -13.767 13.821 1.00 56.38 162 LYS A C 1
ATOM 1360 O O . LYS A 1 162 ? 18.277 -13.035 13.165 1.00 56.38 162 LYS A O 1
ATOM 1365 N N . MET A 1 163 ? 16.219 -13.609 13.875 1.00 56.25 163 MET A N 1
ATOM 1366 C CA . MET A 1 163 ? 15.566 -12.405 13.364 1.00 56.25 163 MET A CA 1
ATOM 1367 C C . MET A 1 163 ? 15.871 -11.240 14.302 1.00 56.25 163 MET A C 1
ATOM 1369 O O . MET A 1 163 ? 15.458 -11.269 15.461 1.00 56.25 163 MET A O 1
ATOM 1373 N N . ASP A 1 164 ? 16.569 -10.238 13.782 1.00 57.38 164 ASP A N 1
ATOM 1374 C CA . ASP A 1 164 ? 16.650 -8.925 14.404 1.00 57.38 164 ASP A CA 1
ATOM 1375 C C . ASP A 1 164 ? 15.589 -8.016 13.771 1.00 57.38 164 ASP A C 1
ATOM 1377 O O . ASP A 1 164 ? 15.288 -8.087 12.571 1.00 57.38 164 ASP A O 1
ATOM 1381 N N . PHE A 1 165 ? 14.986 -7.190 14.621 1.00 55.09 165 PHE A N 1
ATOM 1382 C CA . PHE A 1 165 ? 13.959 -6.234 14.238 1.00 55.09 165 PHE A CA 1
ATOM 1383 C C . PHE A 1 165 ? 14.609 -4.868 14.130 1.00 55.09 165 PHE A C 1
ATOM 1385 O O . PHE A 1 165 ? 15.061 -4.304 15.125 1.00 55.09 165 PHE A O 1
ATOM 1392 N N . ASP A 1 166 ? 14.634 -4.349 12.912 1.00 57.56 166 ASP A N 1
ATOM 1393 C CA . ASP A 1 166 ? 14.996 -2.971 12.657 1.00 57.56 166 ASP A CA 1
ATOM 1394 C C . ASP A 1 166 ? 13.693 -2.196 12.400 1.00 57.56 166 ASP A C 1
ATOM 1396 O O . ASP A 1 166 ? 13.184 -2.126 11.273 1.00 57.56 166 ASP A O 1
ATOM 1400 N N . ASP A 1 167 ? 13.120 -1.635 13.467 1.00 52.91 167 ASP A N 1
ATOM 1401 C CA . ASP A 1 167 ? 11.935 -0.781 13.373 1.00 52.91 167 ASP A CA 1
ATOM 1402 C C . ASP A 1 167 ? 12.342 0.617 12.889 1.00 52.91 167 ASP A C 1
ATOM 1404 O O . ASP A 1 167 ? 12.791 1.466 13.661 1.00 52.91 167 ASP A O 1
ATOM 1408 N N . TYR A 1 168 ? 12.173 0.876 11.590 1.00 55.97 168 TYR A N 1
ATOM 1409 C CA . TYR A 1 168 ? 12.355 2.211 11.019 1.00 55.97 168 TYR A CA 1
ATOM 1410 C C . TYR A 1 168 ? 11.018 2.877 10.742 1.00 55.97 168 TYR A C 1
ATOM 1412 O O . TYR A 1 168 ? 10.301 2.516 9.813 1.00 55.97 168 TYR A O 1
ATOM 1420 N N . ILE A 1 169 ? 10.710 3.933 11.488 1.00 56.62 169 ILE A N 1
ATOM 1421 C CA . ILE A 1 169 ? 9.504 4.738 11.268 1.00 56.62 169 ILE A CA 1
ATOM 1422 C C . ILE A 1 169 ? 9.727 5.684 10.089 1.00 56.62 169 ILE A C 1
ATOM 1424 O O . ILE A 1 169 ? 9.946 6.882 10.246 1.00 56.62 169 ILE A O 1
ATOM 1428 N N . ASN A 1 170 ? 9.667 5.145 8.881 1.00 61.72 170 ASN A N 1
ATOM 1429 C CA . ASN A 1 170 ? 9.764 5.950 7.676 1.00 61.72 170 ASN A CA 1
ATOM 1430 C C . ASN A 1 170 ? 8.359 6.237 7.174 1.00 61.72 170 ASN A C 1
ATOM 1432 O O . ASN A 1 170 ? 7.729 5.334 6.638 1.00 61.72 170 ASN A O 1
ATOM 1436 N N . ILE A 1 171 ? 7.878 7.470 7.358 1.00 68.06 171 ILE A N 1
ATOM 1437 C CA . ILE A 1 171 ? 6.598 7.921 6.804 1.00 68.06 171 ILE A CA 1
ATOM 1438 C C . ILE A 1 171 ? 6.853 8.409 5.379 1.00 68.06 171 ILE A C 1
ATOM 1440 O O . ILE A 1 171 ? 7.422 9.479 5.187 1.00 68.06 171 ILE A O 1
ATOM 1444 N N . ILE A 1 172 ? 6.434 7.643 4.372 1.00 77.94 172 ILE A N 1
ATOM 1445 C CA . ILE A 1 172 ? 6.361 8.152 2.996 1.00 77.94 172 ILE A CA 1
ATOM 1446 C C . ILE A 1 172 ? 4.979 8.740 2.779 1.00 77.94 172 ILE A C 1
ATOM 1448 O O . ILE A 1 172 ? 3.990 8.043 2.983 1.00 77.94 172 ILE A O 1
ATOM 1452 N N . GLU A 1 173 ? 4.898 9.994 2.343 1.00 81.56 173 GLU A N 1
ATOM 1453 C CA . GLU A 1 173 ? 3.625 10.626 2.005 1.00 81.56 173 GLU A CA 1
ATOM 1454 C C . GLU A 1 173 ? 3.390 10.640 0.492 1.00 81.56 173 GLU A C 1
ATOM 1456 O O . GLU A 1 173 ? 4.198 11.166 -0.278 1.00 81.56 173 GLU A O 1
ATOM 1461 N N . TYR A 1 174 ? 2.243 10.107 0.071 1.00 85.12 174 TYR A N 1
ATOM 1462 C CA . TYR A 1 174 ? 1.781 10.164 -1.311 1.00 85.12 174 TYR A CA 1
ATOM 1463 C C . TYR A 1 174 ? 0.524 11.026 -1.426 1.00 85.12 174 TYR A C 1
ATOM 1465 O O . TYR A 1 174 ? -0.513 10.669 -0.857 1.00 85.12 174 TYR A O 1
ATOM 1473 N N . PRO A 1 175 ? 0.561 12.121 -2.207 1.00 87.38 175 PRO A N 1
ATOM 1474 C CA . PRO A 1 175 ? -0.637 12.895 -2.492 1.00 87.38 175 PRO A CA 1
ATOM 1475 C C . PRO A 1 175 ? -1.677 12.042 -3.224 1.00 87.38 175 PRO A C 1
ATOM 1477 O O . PRO A 1 175 ? -1.383 11.450 -4.264 1.00 87.38 175 PRO A O 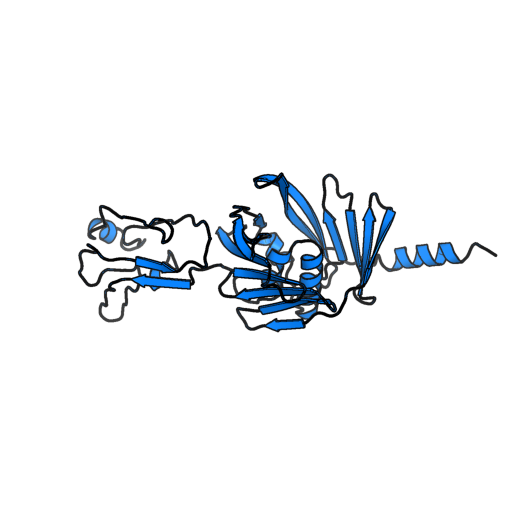1
ATOM 1480 N N . VAL A 1 176 ? -2.919 12.039 -2.738 1.00 86.00 176 VAL A N 1
ATOM 1481 C CA . VAL A 1 176 ? -4.059 11.323 -3.341 1.00 86.00 176 VAL A CA 1
ATOM 1482 C C . VAL A 1 176 ? -4.224 11.704 -4.813 1.00 86.00 176 VAL A C 1
ATOM 1484 O O . VAL A 1 176 ? -4.474 10.848 -5.656 1.00 86.00 176 VAL A O 1
ATOM 1487 N N . GLN A 1 177 ? -4.009 12.978 -5.152 1.00 87.44 177 GLN A N 1
ATOM 1488 C CA . GLN A 1 177 ? -4.057 13.440 -6.539 1.00 87.44 177 GLN A CA 1
ATOM 1489 C C . GLN A 1 177 ? -2.992 12.776 -7.420 1.00 87.44 177 GLN A C 1
ATOM 1491 O O . GLN A 1 177 ? -3.295 12.429 -8.556 1.00 87.44 177 GLN A O 1
ATOM 1496 N N . ALA A 1 178 ? -1.770 12.578 -6.920 1.00 88.62 178 ALA A N 1
ATOM 1497 C CA . ALA A 1 178 ? -0.712 11.915 -7.678 1.00 88.62 178 ALA A CA 1
ATOM 1498 C C . ALA 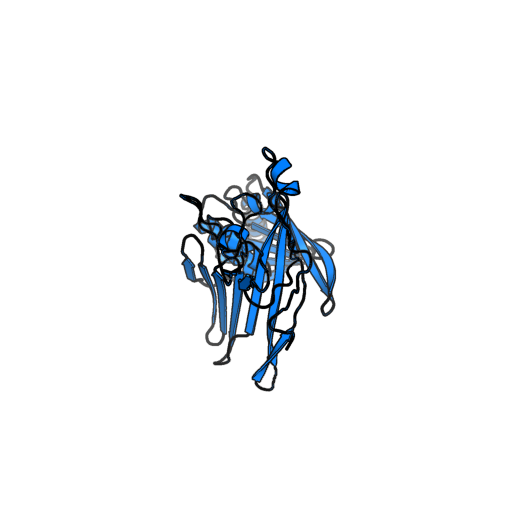A 1 178 ? -1.010 10.416 -7.855 1.00 88.62 178 ALA A C 1
ATOM 1500 O O . ALA A 1 178 ? -0.844 9.883 -8.949 1.00 88.62 178 ALA A O 1
ATOM 1501 N N . ILE A 1 179 ? -1.543 9.765 -6.816 1.00 88.12 179 ILE A N 1
ATOM 1502 C CA . ILE A 1 179 ? -1.994 8.367 -6.870 1.00 88.12 179 ILE A CA 1
ATOM 1503 C C . ILE A 1 179 ? -3.111 8.172 -7.903 1.00 88.12 179 ILE A C 1
ATOM 1505 O O . ILE A 1 179 ? -3.009 7.304 -8.767 1.00 88.12 179 ILE A O 1
ATOM 1509 N N . ASN A 1 180 ? -4.138 9.027 -7.885 1.00 86.81 180 ASN A N 1
ATOM 1510 C CA . ASN A 1 180 ? -5.248 8.973 -8.844 1.00 86.81 180 ASN A CA 1
ATOM 1511 C C . ASN A 1 180 ? -4.787 9.170 -10.293 1.00 86.81 180 ASN A C 1
ATOM 1513 O O . ASN A 1 180 ? -5.469 8.768 -11.230 1.00 86.81 180 ASN A O 1
ATOM 1517 N N . GLN A 1 181 ? -3.642 9.823 -10.489 1.00 88.69 181 GLN A N 1
ATOM 1518 C CA . GLN A 1 181 ? -3.068 10.034 -11.806 1.00 88.69 181 GLN A CA 1
ATOM 1519 C C . GLN A 1 181 ? -2.245 8.851 -12.321 1.00 88.69 181 GLN A C 1
ATOM 1521 O O . GLN A 1 181 ? -2.026 8.807 -13.532 1.00 88.69 181 GLN A O 1
ATOM 1526 N N . LEU A 1 182 ? -1.793 7.964 -11.428 1.00 87.69 182 LEU A N 1
ATOM 1527 C CA . LEU A 1 182 ? -0.910 6.834 -11.716 1.00 87.69 182 LEU A CA 1
ATOM 1528 C C . LEU A 1 182 ? -1.673 5.632 -12.288 1.00 87.69 182 LEU A C 1
ATOM 1530 O O . LEU A 1 182 ? -1.159 4.935 -13.161 1.00 87.69 182 LEU A O 1
ATOM 1534 N N . LYS A 1 183 ? -2.891 5.388 -11.793 1.00 87.81 183 LYS A N 1
ATOM 1535 C CA . LYS A 1 183 ? -3.728 4.265 -12.220 1.00 87.81 183 LYS A CA 1
ATOM 1536 C C . LYS A 1 183 ? -4.453 4.578 -13.528 1.00 87.81 183 LYS A C 1
ATOM 1538 O O . LYS A 1 183 ? -5.036 5.647 -13.692 1.00 87.81 183 LYS A O 1
ATOM 1543 N N . THR A 1 184 ? -4.456 3.611 -14.436 1.00 88.62 184 THR A N 1
ATOM 1544 C CA . THR A 1 184 ? -5.155 3.674 -15.724 1.00 88.62 184 THR A CA 1
ATOM 1545 C C . THR A 1 184 ? -6.333 2.697 -15.751 1.00 88.62 184 THR A C 1
ATOM 1547 O O . THR A 1 184 ? -6.448 1.824 -14.886 1.00 88.62 184 THR A O 1
ATOM 1550 N N . ALA A 1 185 ? -7.212 2.822 -16.748 1.00 88.31 185 ALA A N 1
ATOM 1551 C CA . ALA A 1 185 ? -8.284 1.848 -16.969 1.00 88.31 185 ALA A CA 1
ATOM 1552 C C . ALA A 1 185 ? -7.763 0.503 -17.519 1.00 88.31 185 ALA A C 1
ATOM 1554 O O . ALA A 1 185 ? -8.421 -0.524 -17.359 1.00 88.31 185 ALA A O 1
ATOM 1555 N N . ASP A 1 186 ? -6.584 0.502 -18.147 1.00 90.25 186 ASP A N 1
ATOM 1556 C CA . ASP A 1 186 ? -5.968 -0.681 -18.737 1.00 90.25 186 ASP A CA 1
ATOM 1557 C C . ASP A 1 186 ? -5.146 -1.440 -17.678 1.00 90.25 186 ASP A C 1
ATOM 1559 O O . ASP A 1 186 ? -4.139 -0.968 -17.139 1.00 90.25 186 ASP A O 1
ATOM 1563 N N . LYS A 1 187 ? -5.595 -2.658 -17.370 1.00 88.19 187 LYS A N 1
ATOM 1564 C CA . LYS A 1 187 ? -4.988 -3.513 -16.343 1.00 88.19 187 LYS A CA 1
ATOM 1565 C C . LYS A 1 187 ? -3.597 -4.012 -16.743 1.00 88.19 187 LYS A C 1
ATOM 1567 O O . LYS A 1 187 ? -2.744 -4.175 -15.865 1.00 88.19 187 LYS A O 1
ATOM 1572 N N . ASP A 1 188 ? -3.336 -4.199 -18.032 1.00 87.06 188 ASP A N 1
ATOM 1573 C CA . ASP A 1 188 ? -2.031 -4.642 -18.522 1.00 87.06 188 ASP A CA 1
ATOM 1574 C C . ASP A 1 188 ? -1.012 -3.510 -18.403 1.00 87.06 188 ASP A C 1
ATOM 1576 O O . ASP A 1 188 ? 0.131 -3.733 -17.993 1.00 87.06 188 ASP A O 1
ATOM 1580 N N . ILE A 1 189 ? -1.441 -2.273 -18.674 1.00 88.94 189 ILE A N 1
ATOM 1581 C CA . ILE A 1 189 ? -0.619 -1.079 -18.448 1.00 88.94 189 ILE A CA 1
ATOM 1582 C C . ILE A 1 189 ? -0.316 -0.902 -16.963 1.00 88.94 189 ILE A C 1
ATOM 1584 O O . ILE A 1 189 ? 0.837 -0.675 -16.604 1.00 88.94 189 ILE A O 1
ATOM 1588 N N . ASN A 1 190 ? -1.303 -1.062 -16.080 1.00 90.81 190 ASN A N 1
ATOM 1589 C CA . ASN A 1 190 ? -1.071 -0.959 -14.637 1.00 90.81 190 ASN A CA 1
ATOM 1590 C C . ASN A 1 190 ? -0.087 -2.022 -14.132 1.00 90.81 190 ASN A C 1
ATOM 1592 O O . ASN A 1 190 ? 0.780 -1.724 -13.312 1.00 90.81 190 ASN A O 1
ATOM 1596 N N . THR A 1 191 ? -0.178 -3.245 -14.652 1.00 88.81 191 THR A N 1
ATOM 1597 C CA . THR A 1 191 ? 0.737 -4.335 -14.291 1.00 88.81 191 THR A CA 1
ATOM 1598 C C . THR A 1 191 ? 2.155 -4.066 -14.802 1.00 88.81 191 THR A C 1
ATOM 1600 O O . THR A 1 191 ? 3.139 -4.264 -14.084 1.00 88.81 191 THR A O 1
ATOM 1603 N N . TYR A 1 192 ? 2.274 -3.531 -16.017 1.00 86.81 192 TYR A N 1
ATOM 1604 C CA . TYR A 1 192 ? 3.544 -3.072 -16.572 1.00 86.81 192 TYR A CA 1
ATOM 1605 C C . TYR A 1 192 ? 4.154 -1.916 -15.761 1.00 86.81 192 TYR A C 1
ATOM 1607 O O . TYR A 1 192 ? 5.342 -1.935 -15.443 1.00 86.81 192 TYR A O 1
ATOM 1615 N N . ASN A 1 193 ? 3.341 -0.938 -15.362 1.00 90.38 193 ASN A N 1
ATOM 1616 C CA . ASN A 1 193 ? 3.765 0.179 -14.522 1.00 90.38 193 ASN A CA 1
ATOM 1617 C C . ASN A 1 193 ? 4.214 -0.297 -13.133 1.00 90.38 193 ASN A C 1
ATOM 1619 O O . ASN A 1 193 ? 5.251 0.146 -12.647 1.00 90.38 193 ASN A O 1
ATOM 1623 N N . ALA A 1 194 ? 3.491 -1.235 -12.514 1.00 90.56 194 ALA A N 1
ATOM 1624 C CA . ALA A 1 194 ? 3.854 -1.804 -11.215 1.00 90.56 194 ALA A CA 1
ATOM 1625 C C . ALA A 1 194 ? 5.254 -2.417 -11.250 1.00 90.56 194 ALA A C 1
ATOM 1627 O O . ALA A 1 194 ? 6.079 -2.175 -10.372 1.00 90.56 194 ALA A O 1
ATOM 1628 N N . ARG A 1 195 ? 5.547 -3.146 -12.325 1.00 86.50 195 ARG A N 1
ATOM 1629 C CA . ARG A 1 195 ? 6.865 -3.711 -12.566 1.00 86.50 195 ARG A CA 1
ATOM 1630 C C . ARG A 1 195 ? 7.950 -2.635 -12.646 1.00 86.50 195 ARG A C 1
ATOM 1632 O O . ARG A 1 195 ? 8.995 -2.801 -12.029 1.00 86.50 195 ARG A O 1
ATOM 1639 N N . ILE A 1 196 ? 7.724 -1.552 -13.389 1.00 86.31 196 ILE A N 1
ATOM 1640 C CA . ILE A 1 196 ? 8.679 -0.435 -13.467 1.00 86.31 196 ILE A CA 1
ATOM 1641 C C . ILE A 1 196 ? 8.949 0.134 -12.071 1.00 86.31 196 ILE A C 1
ATOM 1643 O O . ILE A 1 196 ? 10.102 0.308 -11.687 1.00 86.31 196 ILE A O 1
ATOM 1647 N N . LEU A 1 197 ? 7.892 0.381 -11.297 1.00 89.06 197 LEU A N 1
ATOM 1648 C CA . LEU A 1 197 ? 8.002 0.971 -9.964 1.00 89.06 197 LEU A CA 1
ATOM 1649 C C . LEU A 1 197 ? 8.803 0.087 -9.001 1.00 89.06 197 LEU A C 1
ATOM 1651 O O . LEU A 1 197 ? 9.667 0.609 -8.303 1.00 89.06 197 LEU A O 1
ATOM 1655 N N . ILE A 1 198 ? 8.607 -1.235 -9.031 1.00 86.12 198 ILE A N 1
ATOM 1656 C CA . ILE A 1 198 ? 9.431 -2.200 -8.279 1.00 86.12 198 ILE A CA 1
ATOM 1657 C C . ILE A 1 198 ? 10.924 -1.998 -8.566 1.00 86.12 198 ILE A C 1
ATOM 1659 O O . ILE A 1 198 ? 11.738 -1.873 -7.654 1.00 86.12 198 ILE A O 1
ATOM 1663 N N . TRP A 1 199 ? 11.302 -1.922 -9.844 1.00 80.69 199 TRP A N 1
ATOM 1664 C CA . TRP A 1 199 ? 12.709 -1.803 -10.244 1.00 80.69 199 TRP A CA 1
ATOM 1665 C C . TRP A 1 199 ? 13.369 -0.488 -9.828 1.00 80.69 199 TRP A C 1
ATOM 1667 O O . TRP A 1 199 ? 14.602 -0.413 -9.790 1.00 80.69 199 TRP A O 1
ATOM 1677 N N . HIS A 1 200 ? 12.560 0.521 -9.521 1.00 80.94 200 HIS A N 1
ATOM 1678 C CA . HIS A 1 200 ? 12.989 1.839 -9.077 1.00 80.94 200 HIS A CA 1
ATOM 1679 C C . HIS A 1 200 ? 12.764 2.085 -7.580 1.00 80.94 200 HIS A C 1
ATOM 1681 O O . HIS A 1 200 ? 12.887 3.226 -7.140 1.00 80.94 200 HIS A O 1
ATOM 1687 N N . SER A 1 201 ? 12.490 1.036 -6.799 1.00 81.69 201 SER A N 1
ATOM 1688 C CA . SER A 1 201 ? 12.248 1.125 -5.352 1.00 81.69 201 SER A CA 1
ATOM 1689 C C . SER A 1 201 ? 11.032 1.992 -4.983 1.00 81.69 201 SER A C 1
ATOM 1691 O O . SER A 1 201 ? 11.079 2.815 -4.066 1.00 81.69 201 SER A O 1
ATOM 1693 N N . PHE A 1 202 ? 9.952 1.844 -5.756 1.00 85.94 202 PHE A N 1
ATOM 1694 C CA . PHE A 1 202 ? 8.629 2.430 -5.517 1.00 85.94 202 PHE A CA 1
ATOM 1695 C C . PHE A 1 202 ? 7.557 1.342 -5.333 1.00 85.94 202 PHE A C 1
ATOM 1697 O O . PHE A 1 202 ? 6.401 1.505 -5.727 1.00 85.94 202 PHE A O 1
ATOM 1704 N N . GLU A 1 203 ? 7.930 0.206 -4.752 1.00 88.25 203 GLU A N 1
ATOM 1705 C CA . GLU A 1 203 ? 7.075 -0.965 -4.548 1.00 88.25 203 GLU A CA 1
ATOM 1706 C C . GLU A 1 203 ? 5.792 -0.668 -3.753 1.00 88.25 203 GLU A C 1
ATOM 1708 O O . GLU A 1 203 ? 4.728 -1.228 -4.011 1.00 88.25 203 GLU A O 1
ATOM 1713 N N . THR A 1 204 ? 5.844 0.300 -2.846 1.00 88.94 204 THR A N 1
ATOM 1714 C CA . THR A 1 204 ? 4.706 0.800 -2.060 1.00 88.94 204 THR A CA 1
ATOM 1715 C C . THR A 1 204 ? 3.584 1.400 -2.906 1.00 88.94 204 THR A C 1
ATOM 1717 O O . THR A 1 204 ? 2.465 1.550 -2.417 1.00 88.94 204 THR A O 1
ATOM 1720 N N . LEU A 1 205 ? 3.852 1.734 -4.173 1.00 90.38 205 LEU A N 1
ATOM 1721 C CA . LEU A 1 205 ? 2.853 2.239 -5.111 1.00 90.38 205 LEU A CA 1
ATOM 1722 C C . LEU A 1 205 ? 2.107 1.124 -5.860 1.00 90.38 205 LEU A C 1
ATOM 1724 O O . LEU A 1 205 ? 1.040 1.380 -6.421 1.00 90.38 205 LEU A O 1
ATOM 1728 N N . ILE A 1 206 ? 2.630 -0.109 -5.864 1.00 92.31 206 ILE A N 1
ATOM 1729 C CA . ILE A 1 206 ? 2.040 -1.248 -6.588 1.00 92.31 206 ILE A CA 1
ATOM 1730 C C . ILE A 1 206 ? 0.581 -1.488 -6.196 1.00 92.31 206 ILE A C 1
ATOM 1732 O O . ILE A 1 206 ? -0.229 -1.687 -7.106 1.00 92.31 206 ILE A O 1
ATOM 1736 N N . PRO A 1 207 ? 0.185 -1.457 -4.903 1.00 91.81 207 PRO A N 1
ATOM 1737 C CA . PRO A 1 207 ? -1.204 -1.717 -4.550 1.00 91.81 207 PRO A CA 1
ATOM 1738 C C . PRO A 1 207 ? -2.173 -0.776 -5.263 1.00 91.81 207 PRO A C 1
ATOM 1740 O O . PRO A 1 207 ? -3.200 -1.241 -5.752 1.00 91.81 207 PRO A O 1
ATOM 1743 N N . PHE A 1 208 ? -1.799 0.499 -5.431 1.00 90.62 208 PHE A N 1
ATOM 1744 C CA . PHE A 1 208 ? -2.620 1.511 -6.107 1.00 90.62 208 PHE A CA 1
ATOM 1745 C C . PHE A 1 208 ? -2.790 1.259 -7.605 1.00 90.62 208 PHE A C 1
ATOM 1747 O O . PHE A 1 208 ? -3.737 1.761 -8.202 1.00 90.62 208 PHE A O 1
ATOM 1754 N N . LEU A 1 209 ? -1.900 0.480 -8.219 1.00 91.56 209 LEU A N 1
ATOM 1755 C CA . LEU A 1 209 ? -2.003 0.081 -9.620 1.00 91.56 209 LEU A CA 1
ATOM 1756 C C . LEU A 1 209 ? -2.803 -1.213 -9.799 1.00 91.56 209 LEU A C 1
ATOM 1758 O O . LEU A 1 209 ? -3.580 -1.333 -10.746 1.00 91.56 209 LEU A O 1
ATOM 1762 N N . ILE A 1 210 ? -2.601 -2.184 -8.907 1.00 91.31 210 ILE A N 1
ATOM 1763 C CA . ILE A 1 210 ? -3.086 -3.560 -9.085 1.00 91.31 210 ILE A CA 1
ATOM 1764 C C . ILE A 1 210 ? -4.515 -3.764 -8.566 1.00 91.31 210 ILE A C 1
ATOM 1766 O O . ILE A 1 210 ? -5.280 -4.533 -9.170 1.00 91.31 210 ILE A O 1
ATOM 1770 N N . LEU A 1 211 ? -4.874 -3.104 -7.461 1.00 88.44 211 LEU A N 1
ATOM 1771 C CA . LEU A 1 211 ? -6.156 -3.292 -6.779 1.00 88.44 211 LEU A CA 1
ATOM 1772 C C . LEU A 1 211 ? -7.165 -2.213 -7.149 1.00 88.44 211 LEU A C 1
ATOM 1774 O O . LEU A 1 211 ? -6.807 -1.059 -7.382 1.00 88.44 211 LEU A O 1
ATOM 1778 N N . ASP A 1 212 ? -8.432 -2.616 -7.223 1.00 74.69 212 ASP A N 1
ATOM 1779 C CA . ASP A 1 212 ? -9.561 -1.745 -7.558 1.00 74.69 212 ASP A CA 1
ATOM 1780 C C . ASP A 1 212 ? -10.158 -1.055 -6.322 1.00 74.69 212 ASP A C 1
ATOM 1782 O O . ASP A 1 212 ? -10.613 0.085 -6.434 1.00 74.69 212 ASP A O 1
ATOM 1786 N N . ASP A 1 213 ? -10.025 -1.676 -5.148 1.00 67.56 213 ASP A N 1
ATOM 1787 C CA . ASP A 1 213 ? -10.532 -1.171 -3.873 1.00 67.56 213 ASP A CA 1
ATOM 1788 C C . ASP A 1 213 ? -9.491 -0.387 -3.052 1.00 67.56 213 ASP A C 1
ATOM 1790 O O . ASP A 1 213 ? -8.282 -0.429 -3.290 1.00 67.56 213 ASP A O 1
ATOM 1794 N N . GLY A 1 214 ? -9.986 0.349 -2.051 1.00 63.06 214 GLY A N 1
ATOM 1795 C CA . GLY A 1 214 ? -9.187 1.221 -1.192 1.00 63.06 214 GLY A CA 1
ATOM 1796 C C . GLY A 1 214 ? -8.055 0.499 -0.451 1.00 63.06 214 GLY A C 1
ATOM 1797 O O . GLY A 1 214 ? -8.254 -0.509 0.223 1.00 63.06 214 GLY A O 1
ATOM 1798 N N . ILE A 1 215 ? -6.856 1.075 -0.525 1.00 64.44 215 ILE A N 1
ATOM 1799 C CA . ILE A 1 215 ? -5.630 0.564 0.099 1.00 64.44 215 ILE A CA 1
ATOM 1800 C C . ILE A 1 215 ? -5.493 1.223 1.464 1.00 64.44 215 ILE A C 1
ATOM 1802 O O . ILE A 1 215 ? -4.949 2.320 1.599 1.00 64.44 215 ILE A O 1
ATOM 1806 N N . ILE A 1 216 ? -6.070 0.580 2.476 1.00 64.75 216 ILE A N 1
ATOM 1807 C CA . ILE A 1 216 ? -5.948 1.020 3.863 1.00 64.75 216 ILE A CA 1
ATOM 1808 C C . ILE A 1 216 ? -5.600 -0.193 4.722 1.00 64.75 216 ILE A C 1
ATOM 1810 O O . ILE A 1 216 ? -6.366 -1.151 4.810 1.00 64.75 216 ILE A O 1
ATOM 1814 N N . SER A 1 217 ? -4.446 -0.130 5.380 1.00 63.72 217 SER A N 1
ATOM 1815 C CA . SER A 1 217 ? -4.056 -0.977 6.501 1.00 63.72 217 SER A CA 1
ATOM 1816 C C . SER A 1 217 ? -5.020 -0.723 7.645 1.00 63.72 217 SER A C 1
ATOM 1818 O O . SER A 1 217 ? -4.808 0.143 8.491 1.00 63.72 217 SER A O 1
ATOM 1820 N N . THR A 1 218 ? -6.116 -1.469 7.656 1.00 61.25 218 THR A N 1
ATOM 1821 C CA . THR A 1 218 ? -7.022 -1.512 8.797 1.00 61.25 218 THR A CA 1
ATOM 1822 C C . THR A 1 218 ? -6.513 -2.537 9.802 1.00 61.25 218 THR A C 1
ATOM 1824 O O . THR A 1 218 ? -5.992 -3.576 9.384 1.00 61.25 218 THR A O 1
ATOM 1827 N N . PRO A 1 219 ? -6.713 -2.326 11.112 1.00 68.75 219 PRO A N 1
ATOM 1828 C CA . PRO A 1 219 ? -6.505 -3.385 12.086 1.00 68.75 219 PRO A CA 1
ATOM 1829 C C . PRO A 1 219 ? -7.205 -4.677 11.661 1.00 68.75 219 PRO A C 1
ATOM 1831 O O . PRO A 1 219 ? -8.314 -4.654 11.122 1.00 68.75 219 PRO A O 1
ATOM 1834 N N . LYS A 1 220 ? -6.556 -5.817 11.890 1.00 70.19 220 LYS A N 1
ATOM 1835 C CA . LYS A 1 220 ? -7.061 -7.129 11.484 1.00 70.19 220 LYS A CA 1
ATOM 1836 C C . LYS A 1 220 ? -8.374 -7.450 12.190 1.00 70.19 220 LYS A C 1
ATOM 1838 O O . LYS A 1 220 ? -9.322 -7.892 11.547 1.00 70.19 220 LYS A O 1
ATOM 1843 N N . SER A 1 221 ? -8.464 -7.182 13.490 1.00 81.62 221 SER A N 1
ATOM 1844 C CA . SER A 1 221 ? -9.702 -7.363 14.252 1.00 81.62 221 SER A CA 1
ATOM 1845 C C . SER A 1 221 ? -9.826 -6.380 15.408 1.00 81.62 221 SER A C 1
ATOM 1847 O O . SER A 1 221 ? -8.821 -5.908 15.943 1.00 81.62 221 SER A O 1
ATOM 1849 N N . TYR A 1 222 ? -11.067 -6.108 15.805 1.00 89.00 222 TYR A N 1
ATOM 1850 C CA . TYR A 1 222 ? -11.404 -5.461 17.064 1.00 89.00 222 TYR A CA 1
ATOM 1851 C C . TYR A 1 222 ? -12.219 -6.448 17.887 1.00 89.00 222 TYR A C 1
ATOM 1853 O O . TYR A 1 222 ? -13.316 -6.857 17.513 1.00 89.00 222 TYR A O 1
ATOM 1861 N N . LYS A 1 223 ? -11.697 -6.825 19.047 1.00 91.62 223 LYS A N 1
ATOM 1862 C CA . LYS A 1 223 ? -12.369 -7.730 19.978 1.00 91.62 223 LYS A CA 1
ATOM 1863 C C . LYS A 1 223 ? -12.672 -6.972 21.251 1.00 91.62 223 LYS A C 1
ATOM 1865 O O . LYS A 1 223 ? -11.876 -6.141 21.674 1.00 91.62 223 LYS A O 1
ATOM 1870 N N . ALA A 1 224 ? -13.801 -7.276 21.871 1.00 92.81 224 ALA A N 1
ATOM 1871 C CA . ALA A 1 224 ? -14.094 -6.815 23.216 1.00 92.81 224 ALA A CA 1
ATOM 1872 C C . ALA A 1 224 ? -14.533 -7.981 24.092 1.00 92.81 224 ALA A C 1
ATOM 1874 O O . ALA A 1 224 ? -15.105 -8.955 23.603 1.00 92.81 224 ALA A O 1
ATOM 1875 N N . THR A 1 225 ? -14.286 -7.858 25.391 1.00 94.00 225 THR A N 1
ATOM 1876 C CA . THR A 1 225 ? -14.784 -8.785 26.420 1.00 94.00 225 THR A CA 1
ATOM 1877 C C . THR A 1 225 ? -16.304 -8.865 26.452 1.00 94.00 225 THR A C 1
ATOM 1879 O O . THR A 1 225 ? -16.853 -9.904 26.808 1.00 94.00 225 THR A O 1
ATOM 1882 N N . SER A 1 226 ? -16.990 -7.787 26.070 1.00 92.81 226 SER A N 1
ATOM 1883 C CA . SER A 1 226 ? -18.446 -7.731 26.003 1.00 92.81 226 SER A CA 1
ATOM 1884 C C . SER A 1 226 ? -18.929 -6.752 24.929 1.00 92.81 226 SER A C 1
ATOM 1886 O O . SER A 1 226 ? -18.166 -5.911 24.446 1.00 92.81 226 SER A O 1
ATOM 1888 N N . ALA A 1 227 ? -20.201 -6.864 24.538 1.00 93.25 227 ALA A N 1
ATOM 1889 C CA . ALA A 1 227 ? -20.853 -5.946 23.609 1.00 93.25 227 ALA A CA 1
ATOM 1890 C C . ALA A 1 227 ? -22.357 -5.860 23.902 1.00 93.25 227 ALA A C 1
ATOM 1892 O O . ALA A 1 227 ? -23.026 -6.885 24.048 1.00 93.25 227 ALA A O 1
ATOM 1893 N N . LEU A 1 228 ? -22.890 -4.642 23.967 1.00 91.81 228 LEU A N 1
ATOM 1894 C CA . LEU A 1 228 ? -24.309 -4.383 24.178 1.00 91.81 228 LEU A CA 1
ATOM 1895 C C . LEU A 1 228 ? -25.119 -4.726 22.919 1.00 91.81 228 LEU A C 1
ATOM 1897 O O . LEU A 1 228 ? -24.716 -4.430 21.789 1.00 91.81 228 LEU A O 1
ATOM 1901 N N . ARG A 1 229 ? -26.304 -5.304 23.118 1.00 93.00 229 ARG A N 1
ATOM 1902 C CA . ARG A 1 229 ? -27.310 -5.508 22.072 1.00 93.00 229 ARG A CA 1
ATOM 1903 C C . ARG A 1 229 ? -28.632 -4.903 22.527 1.00 93.00 229 ARG A C 1
ATOM 1905 O O . ARG A 1 229 ? -29.161 -5.293 23.561 1.00 93.00 229 ARG A O 1
ATOM 1912 N N . GLU A 1 230 ? -29.176 -3.988 21.733 1.00 90.06 230 GLU A N 1
ATOM 1913 C CA . GLU A 1 230 ? -30.460 -3.335 21.999 1.00 90.06 230 GLU A CA 1
ATOM 1914 C C . GLU A 1 230 ? -31.359 -3.457 20.776 1.00 90.06 230 GLU A C 1
ATOM 1916 O O . GLU A 1 230 ? -31.099 -2.833 19.747 1.00 90.06 230 GLU A O 1
ATOM 1921 N N . LYS A 1 231 ? -32.452 -4.219 20.883 1.00 91.38 231 LYS A N 1
ATOM 1922 C CA . LYS A 1 231 ? -33.394 -4.435 19.773 1.00 91.38 231 LYS A CA 1
ATOM 1923 C C . LYS A 1 231 ? -32.644 -4.864 18.496 1.00 91.38 231 LYS A C 1
ATOM 1925 O O . LYS A 1 231 ? -32.117 -5.972 18.439 1.00 91.38 231 LYS A O 1
ATOM 1930 N N . ASN A 1 232 ? -32.553 -3.963 17.517 1.00 90.69 232 ASN A N 1
ATOM 1931 C CA . ASN A 1 232 ? -31.937 -4.188 16.210 1.00 90.69 232 ASN A CA 1
ATOM 1932 C C . ASN A 1 232 ? -30.493 -3.655 16.115 1.00 90.69 232 ASN A C 1
ATOM 1934 O O . ASN A 1 232 ? -29.860 -3.820 15.077 1.00 90.69 232 ASN A O 1
ATOM 1938 N N . ALA A 1 233 ? -29.971 -3.011 17.161 1.00 89.94 233 ALA A N 1
ATOM 1939 C CA . ALA A 1 233 ? -28.618 -2.466 17.204 1.00 89.94 233 ALA A CA 1
ATOM 1940 C C . ALA A 1 233 ? -27.666 -3.405 17.957 1.00 89.94 233 ALA A C 1
ATOM 1942 O O . ALA A 1 233 ? -27.995 -3.939 19.021 1.00 89.94 233 ALA A O 1
ATOM 1943 N N . PHE A 1 234 ? -26.463 -3.584 17.409 1.00 93.56 234 PHE A N 1
ATOM 1944 C CA . PHE A 1 234 ? -25.388 -4.343 18.040 1.00 93.56 234 PHE A CA 1
ATOM 1945 C C . PHE A 1 234 ? -24.121 -3.489 18.126 1.00 93.56 234 PHE A C 1
ATOM 1947 O O . PHE A 1 234 ? -23.530 -3.124 17.110 1.00 93.56 234 PHE A O 1
ATOM 1954 N N . TYR A 1 235 ? -23.712 -3.167 19.351 1.00 90.75 235 TYR A N 1
ATOM 1955 C CA . TYR A 1 235 ? -22.616 -2.246 19.651 1.00 90.75 235 TYR A CA 1
ATOM 1956 C C . TYR A 1 235 ? -21.299 -3.013 19.840 1.00 90.75 235 TYR A C 1
ATOM 1958 O O . TYR A 1 235 ? -20.689 -3.000 20.911 1.00 90.75 235 TYR A O 1
ATOM 1966 N N . ALA A 1 236 ? -20.901 -3.753 18.804 1.00 92.62 236 ALA A N 1
ATOM 1967 C CA . ALA A 1 236 ? -19.702 -4.582 18.799 1.00 92.62 236 ALA A CA 1
ATOM 1968 C C . ALA A 1 236 ? -18.414 -3.756 18.684 1.00 92.62 236 ALA A C 1
ATOM 1970 O O . ALA A 1 236 ? -18.416 -2.630 18.190 1.00 92.62 236 ALA A O 1
ATOM 1971 N N . ALA A 1 237 ? -17.292 -4.358 19.086 1.00 91.50 237 ALA A N 1
ATOM 1972 C CA . ALA A 1 237 ? -15.973 -3.738 18.972 1.00 91.50 237 ALA A CA 1
ATOM 1973 C C . ALA A 1 237 ? -15.599 -3.412 17.518 1.00 91.50 237 ALA A C 1
ATOM 1975 O O . ALA A 1 237 ? -14.927 -2.419 17.274 1.00 91.50 237 ALA A O 1
ATOM 1976 N N . GLU A 1 238 ? -16.083 -4.195 16.551 1.00 86.62 238 GLU A N 1
ATOM 1977 C CA . GLU A 1 238 ? -15.825 -3.957 15.125 1.00 86.62 238 GLU A CA 1
ATOM 1978 C C . GLU A 1 238 ? -16.407 -2.643 14.600 1.00 86.62 238 GLU A C 1
ATOM 1980 O O . GLU A 1 238 ? -15.917 -2.115 13.603 1.00 86.62 238 GLU A O 1
ATOM 1985 N N . ASN A 1 239 ? -17.376 -2.052 15.302 1.00 85.81 239 ASN A N 1
ATOM 1986 C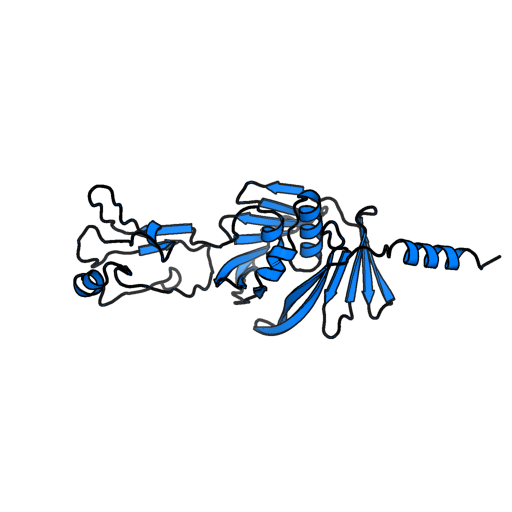 CA . ASN A 1 239 ? -17.869 -0.730 14.942 1.00 85.81 239 ASN A CA 1
ATOM 1987 C C . ASN A 1 239 ? -16.814 0.375 15.171 1.00 85.81 239 ASN A C 1
ATOM 1989 O O . ASN A 1 239 ? -16.930 1.453 14.604 1.00 85.81 239 ASN A O 1
ATOM 1993 N N . LEU A 1 240 ? -15.754 0.110 15.950 1.00 84.06 240 LEU A N 1
ATOM 1994 C CA . LEU A 1 240 ? -14.649 1.050 16.197 1.00 84.06 240 LEU A CA 1
ATOM 1995 C C . LEU A 1 240 ? -13.704 1.228 14.995 1.00 84.06 240 LEU A C 1
ATOM 1997 O O . LEU A 1 240 ? -12.752 2.003 15.078 1.00 84.06 240 LEU A O 1
ATOM 2001 N N . ARG A 1 241 ? -13.941 0.524 13.880 1.00 76.88 241 ARG A N 1
ATOM 2002 C CA . ARG A 1 241 ? -13.189 0.704 12.626 1.00 76.88 241 ARG A CA 1
ATOM 2003 C C . ARG A 1 241 ? -13.419 2.065 11.980 1.00 76.88 241 ARG A C 1
ATOM 2005 O O . ARG A 1 241 ? -12.563 2.528 11.232 1.00 76.88 241 ARG A O 1
ATOM 2012 N N . THR A 1 242 ? -14.569 2.681 12.232 1.00 68.00 242 THR A N 1
ATOM 2013 C CA . THR A 1 242 ? -14.954 3.966 11.651 1.00 68.00 242 THR A CA 1
ATOM 2014 C C . THR A 1 242 ? -15.361 4.933 12.754 1.00 68.00 242 THR A C 1
ATOM 2016 O O . THR A 1 242 ? -15.982 4.555 13.741 1.00 68.00 242 THR A O 1
ATOM 2019 N N . VAL A 1 243 ? -15.011 6.211 12.593 1.00 65.75 243 VAL A N 1
ATOM 2020 C CA . VAL A 1 243 ? -15.442 7.267 13.529 1.00 65.75 243 VAL A CA 1
ATOM 2021 C C . VAL A 1 243 ? -16.939 7.554 13.361 1.00 65.75 243 VAL A C 1
ATOM 2023 O O . VAL A 1 243 ? -17.633 7.879 14.321 1.00 65.75 243 VAL A O 1
ATOM 2026 N N . SER A 1 244 ? -17.453 7.408 12.138 1.00 65.69 244 SER A N 1
ATOM 2027 C CA . SER A 1 244 ? -18.874 7.484 11.816 1.00 65.69 244 SER A CA 1
ATOM 2028 C C . SER A 1 244 ? -19.523 6.103 11.952 1.00 65.69 244 SER A C 1
ATOM 2030 O O . SER A 1 244 ? -19.108 5.149 11.298 1.00 65.69 244 SER A O 1
ATOM 2032 N N . GLY A 1 245 ? -20.553 5.980 12.793 1.00 75.81 245 GLY A N 1
ATOM 2033 C CA . GLY A 1 245 ? -21.287 4.724 12.964 1.00 75.81 245 GLY A CA 1
ATOM 2034 C C . GLY A 1 245 ? -21.829 4.507 14.374 1.00 75.81 245 GLY A C 1
ATOM 2035 O O . GLY A 1 245 ? -21.881 5.424 15.196 1.00 75.81 245 GLY A O 1
ATOM 2036 N N . LEU A 1 246 ? -22.262 3.273 14.642 1.00 83.50 246 LEU A N 1
ATOM 2037 C CA . LEU A 1 246 ? -22.566 2.842 16.006 1.00 83.50 246 LEU A CA 1
ATOM 2038 C C . LEU A 1 246 ? -21.264 2.789 16.818 1.00 83.50 246 LEU A C 1
ATOM 2040 O O . LEU A 1 246 ? -20.235 2.405 16.279 1.00 83.50 246 LEU A O 1
ATOM 2044 N N . PRO A 1 247 ? -21.268 3.128 18.112 1.00 86.81 247 PRO A N 1
ATOM 2045 C CA . PRO A 1 247 ? -20.098 2.907 18.947 1.00 86.81 247 PRO A CA 1
ATOM 2046 C C . PRO A 1 247 ? -19.955 1.418 19.308 1.00 86.81 247 PRO A C 1
ATOM 2048 O O . PRO A 1 247 ? -20.843 0.594 19.056 1.00 86.81 247 PRO A O 1
ATOM 2051 N N . TRP A 1 248 ? -18.855 1.090 19.981 1.00 89.56 248 TRP A N 1
ATOM 2052 C CA . TRP A 1 248 ? -18.848 -0.029 20.918 1.00 89.56 248 TRP A CA 1
ATOM 2053 C C . TRP A 1 248 ? -19.473 0.409 22.248 1.00 89.56 248 TRP A C 1
ATOM 2055 O O . TRP A 1 248 ? -19.227 1.522 22.716 1.00 89.56 248 TRP A O 1
ATOM 2065 N N . ALA A 1 249 ? -20.252 -0.471 22.872 1.00 89.25 249 ALA A N 1
ATOM 2066 C CA . ALA A 1 249 ? -20.784 -0.262 24.213 1.00 89.25 249 ALA A CA 1
ATOM 2067 C C . ALA A 1 249 ? -20.701 -1.560 25.015 1.00 89.25 249 ALA A C 1
ATOM 2069 O O . ALA A 1 249 ? -20.984 -2.641 24.498 1.00 89.25 249 ALA A O 1
ATOM 2070 N N . SER A 1 250 ? -20.325 -1.447 26.286 1.00 89.44 250 SER A N 1
ATOM 2071 C CA . SER A 1 250 ? -20.236 -2.592 27.190 1.00 89.44 250 SER A CA 1
ATOM 2072 C C . SER A 1 250 ? -21.610 -3.199 27.477 1.00 89.44 250 SER A C 1
ATOM 2074 O O . SER A 1 250 ? -22.578 -2.477 27.721 1.00 89.44 250 SER A O 1
ATOM 2076 N N . ALA A 1 251 ? -21.678 -4.531 27.536 1.00 89.31 251 ALA A N 1
ATOM 2077 C CA . ALA A 1 251 ? -22.896 -5.229 27.945 1.00 89.31 251 ALA A CA 1
ATOM 2078 C C . ALA A 1 251 ? -23.197 -5.082 29.446 1.00 89.31 251 ALA A C 1
ATOM 2080 O O . ALA A 1 251 ? -24.344 -5.242 29.853 1.00 89.31 251 ALA A O 1
ATOM 2081 N N . ASN A 1 252 ? -22.190 -4.782 30.275 1.00 83.19 252 ASN A N 1
ATOM 2082 C CA . ASN A 1 252 ? -22.374 -4.627 31.720 1.00 83.19 252 ASN A CA 1
ATOM 2083 C C . ASN A 1 252 ? -22.850 -3.217 32.117 1.00 83.19 252 ASN A C 1
ATOM 2085 O O . ASN A 1 252 ? -23.095 -2.974 33.293 1.00 83.19 252 ASN A O 1
ATOM 2089 N N . GLY A 1 253 ? -22.964 -2.284 31.161 1.00 75.81 253 GLY A N 1
ATOM 2090 C CA . GLY A 1 253 ? -23.443 -0.914 31.380 1.00 75.81 253 GLY A CA 1
ATOM 2091 C C . GLY A 1 253 ? -22.446 0.041 32.052 1.00 75.81 253 GLY A C 1
ATOM 2092 O O . GLY A 1 253 ? -22.656 1.253 32.019 1.00 75.81 253 GLY A O 1
ATOM 2093 N N . TYR A 1 254 ? -21.345 -0.465 32.615 1.00 77.75 254 TYR A N 1
ATOM 2094 C CA . TYR A 1 254 ? -20.345 0.329 33.338 1.00 77.75 254 TYR A CA 1
ATOM 2095 C C . TYR A 1 254 ? -19.000 0.427 32.609 1.00 77.75 254 TYR A C 1
ATOM 2097 O O . TYR A 1 254 ? -18.252 1.377 32.841 1.00 77.75 254 TYR A O 1
ATOM 2105 N N . GLY A 1 255 ? -18.669 -0.543 31.750 1.00 78.38 255 GLY A N 1
ATOM 2106 C CA . GLY A 1 255 ? -17.391 -0.605 31.032 1.00 78.38 255 GLY A CA 1
ATOM 2107 C C . GLY A 1 255 ? -16.172 -0.838 31.931 1.00 78.38 255 GLY A C 1
ATOM 2108 O O . GLY A 1 255 ? -15.039 -0.662 31.488 1.00 78.38 255 GLY A O 1
ATOM 2109 N N . ILE A 1 256 ? -16.383 -1.183 33.205 1.00 84.75 256 ILE A N 1
ATOM 2110 C CA . ILE A 1 256 ? -15.311 -1.465 34.164 1.00 84.75 256 ILE A CA 1
ATOM 2111 C C . ILE A 1 256 ? -14.737 -2.847 33.846 1.00 84.75 256 ILE A C 1
ATOM 2113 O O . ILE A 1 256 ? -15.493 -3.785 33.620 1.00 84.75 256 ILE A O 1
ATOM 2117 N N . GLU A 1 257 ? -13.405 -2.946 33.802 1.00 86.56 257 GLU A N 1
ATOM 2118 C CA . GLU A 1 257 ? -12.640 -4.165 33.466 1.00 86.56 257 GLU A CA 1
ATOM 2119 C C . GLU A 1 257 ? -12.864 -4.742 32.063 1.00 86.56 257 GLU A C 1
ATOM 2121 O O . GLU A 1 257 ? -12.180 -5.697 31.681 1.00 86.56 257 GLU A O 1
ATOM 2126 N N . ASP A 1 258 ? -13.732 -4.130 31.256 1.00 89.94 258 ASP A N 1
ATOM 2127 C CA . ASP A 1 258 ? -13.830 -4.480 29.851 1.00 89.94 258 ASP A CA 1
ATOM 2128 C C . ASP A 1 258 ? -12.519 -4.183 29.124 1.00 89.94 258 ASP A C 1
ATOM 2130 O O . ASP A 1 258 ? -11.864 -3.155 29.327 1.00 89.94 258 ASP A O 1
ATOM 2134 N N . LYS A 1 259 ? -12.140 -5.108 28.246 1.00 91.44 259 LYS A N 1
ATOM 2135 C CA . LYS A 1 259 ? -10.939 -5.004 27.424 1.00 91.44 259 LYS A CA 1
ATOM 2136 C C . LYS A 1 259 ? -11.361 -4.936 25.975 1.00 91.44 259 LYS A C 1
ATOM 2138 O O . LYS A 1 259 ? -12.075 -5.820 25.510 1.00 91.44 259 LYS A O 1
ATOM 2143 N N . ILE A 1 260 ? -10.868 -3.921 25.275 1.00 90.44 260 ILE A N 1
ATOM 2144 C CA . ILE A 1 260 ? -10.855 -3.893 23.818 1.00 90.44 260 ILE A CA 1
ATOM 2145 C C . ILE A 1 260 ? -9.453 -4.299 23.373 1.00 90.44 260 ILE A C 1
ATOM 2147 O O . ILE A 1 260 ? -8.461 -3.690 23.773 1.00 90.44 260 ILE A O 1
ATOM 2151 N N . THR A 1 261 ? -9.374 -5.336 22.554 1.00 89.56 261 THR A N 1
ATOM 2152 C CA . THR A 1 261 ? -8.144 -5.798 21.922 1.00 89.56 261 THR A CA 1
ATOM 2153 C C . THR A 1 261 ? -8.214 -5.457 20.447 1.00 89.56 261 THR A C 1
ATOM 2155 O O . THR A 1 261 ? -9.078 -5.955 19.728 1.00 89.56 261 THR A O 1
ATOM 2158 N N . ILE A 1 262 ? -7.291 -4.610 20.005 1.00 83.88 262 ILE A N 1
ATOM 2159 C CA . ILE A 1 262 ? -7.116 -4.281 18.597 1.00 83.88 262 ILE A CA 1
ATOM 2160 C C . ILE A 1 262 ? -5.969 -5.152 18.087 1.00 83.88 262 ILE A C 1
ATOM 2162 O O . ILE A 1 262 ? -4.826 -4.996 18.514 1.00 83.88 262 ILE A O 1
ATOM 2166 N N . GLU A 1 263 ? -6.277 -6.109 17.216 1.00 78.44 263 GLU A N 1
ATOM 2167 C CA . GLU A 1 263 ? -5.260 -6.936 16.574 1.00 78.44 263 GLU A CA 1
ATOM 2168 C C . GLU A 1 263 ? -4.693 -6.157 15.398 1.00 78.44 263 GLU A C 1
ATOM 2170 O O . GLU A 1 263 ? -5.304 -6.048 14.333 1.00 78.44 263 GLU A O 1
ATOM 2175 N N . LEU A 1 264 ? -3.527 -5.574 15.620 1.00 70.75 264 LEU A N 1
ATOM 2176 C CA . LEU A 1 264 ? -2.803 -4.854 14.597 1.00 70.75 264 LEU A CA 1
ATOM 2177 C C . LEU A 1 264 ? -2.046 -5.831 13.707 1.00 70.75 264 LEU A C 1
ATOM 2179 O O . LEU A 1 264 ? -1.557 -6.859 14.190 1.00 70.75 264 LEU A O 1
ATOM 2183 N N . PRO A 1 265 ? -1.901 -5.529 12.414 1.00 57.34 265 PRO A N 1
ATOM 2184 C CA . PRO A 1 265 ? -0.849 -6.175 11.662 1.00 57.34 265 PRO A CA 1
ATOM 2185 C C . PRO A 1 265 ? 0.501 -5.737 12.269 1.00 57.34 265 PRO A C 1
ATOM 2187 O O . PRO A 1 265 ? 0.727 -4.555 12.499 1.00 57.34 265 PRO A O 1
ATOM 2190 N N . ARG A 1 266 ? 1.316 -6.716 12.687 1.00 53.06 266 ARG A N 1
ATOM 2191 C CA . ARG A 1 266 ? 2.458 -6.573 13.624 1.00 53.06 266 ARG A CA 1
ATOM 2192 C C . ARG A 1 266 ? 3.378 -5.369 13.345 1.00 53.06 266 ARG A C 1
ATOM 2194 O O . ARG A 1 266 ? 3.702 -5.130 12.200 1.00 53.06 266 ARG A O 1
ATOM 2201 N N . HIS A 1 267 ? 3.902 -4.696 14.372 1.00 52.31 267 HIS A N 1
ATOM 2202 C CA . HIS A 1 267 ? 4.898 -3.607 14.243 1.00 52.31 267 HIS A CA 1
ATOM 2203 C C . HIS A 1 267 ? 4.451 -2.390 13.412 1.00 52.31 267 HIS A C 1
ATOM 2205 O O . HIS A 1 267 ? 5.241 -1.778 12.697 1.00 52.31 267 HIS A O 1
ATOM 2211 N N . CYS A 1 268 ? 3.181 -1.994 13.506 1.00 49.66 268 CYS A N 1
ATOM 2212 C CA . CYS A 1 268 ? 2.782 -0.654 13.092 1.00 49.66 268 CYS A CA 1
ATOM 2213 C C . CYS A 1 268 ? 2.810 0.291 14.301 1.00 49.66 268 CYS A C 1
ATOM 2215 O O . CYS A 1 268 ? 2.083 0.091 15.279 1.00 49.66 268 CYS A O 1
ATOM 2217 N N . LEU A 1 269 ? 3.600 1.363 14.226 1.00 48.84 269 LEU A N 1
ATOM 2218 C CA . LEU A 1 269 ? 3.361 2.517 15.084 1.00 48.84 269 LEU A CA 1
ATOM 2219 C C . LEU A 1 269 ? 2.066 3.173 14.650 1.00 48.84 269 LEU A C 1
ATOM 2221 O O . LEU A 1 269 ? 1.958 3.737 13.562 1.00 48.84 269 LEU A O 1
ATOM 2225 N N . LEU A 1 270 ? 1.076 3.076 15.525 1.00 56.50 270 LEU A N 1
ATOM 2226 C CA . LEU A 1 270 ? -0.187 3.752 15.346 1.00 56.50 270 LEU A CA 1
ATOM 2227 C C . LEU A 1 270 ? -0.265 4.938 16.277 1.00 56.50 270 LEU A C 1
ATOM 2229 O O . LEU A 1 270 ? -0.051 4.838 17.486 1.00 56.50 270 LEU A O 1
ATOM 2233 N N . LYS A 1 271 ? -0.698 6.050 15.701 1.00 58.19 271 LYS A N 1
ATOM 2234 C CA . LYS A 1 271 ? -1.402 7.051 16.473 1.00 58.19 271 LYS A CA 1
ATOM 2235 C C . LYS A 1 271 ? -2.783 6.478 16.796 1.00 58.19 271 LYS A C 1
ATOM 2237 O O . LYS A 1 271 ? -3.619 6.331 15.909 1.00 58.19 271 LYS A O 1
ATOM 2242 N N . LEU A 1 272 ? -2.993 6.098 18.053 1.00 70.12 272 LEU A N 1
ATOM 2243 C CA . LEU A 1 272 ? -4.306 5.689 18.540 1.00 70.12 272 LEU A CA 1
ATOM 2244 C C . LEU A 1 272 ? -5.074 6.936 18.983 1.00 70.12 272 LEU A C 1
ATOM 2246 O O . LEU A 1 272 ? -4.815 7.472 20.059 1.00 70.12 272 LEU A O 1
ATOM 2250 N N . ASP A 1 273 ? -6.032 7.367 18.170 1.00 71.56 273 ASP A N 1
ATOM 2251 C CA . ASP A 1 273 ? -7.000 8.382 18.575 1.00 71.56 273 ASP A CA 1
ATOM 2252 C C . ASP A 1 273 ? -8.189 7.691 19.261 1.00 71.56 273 ASP A C 1
ATOM 2254 O O . ASP A 1 273 ? -8.871 6.848 18.676 1.00 71.56 273 ASP A O 1
ATOM 2258 N N . PHE A 1 274 ? -8.417 8.015 20.536 1.00 77.31 274 PHE A N 1
ATOM 2259 C CA . PHE A 1 274 ? -9.484 7.422 21.342 1.00 77.31 274 PHE A CA 1
ATOM 2260 C C . PHE A 1 274 ? -10.607 8.427 21.599 1.00 77.31 274 PHE A C 1
ATOM 2262 O O . PHE A 1 274 ? -10.408 9.442 22.270 1.00 77.31 274 PHE A O 1
ATOM 2269 N N . TYR A 1 275 ? -11.813 8.102 21.133 1.00 79.44 275 TYR A N 1
ATOM 2270 C CA . TYR A 1 275 ? -13.016 8.899 21.359 1.00 79.44 275 TYR A CA 1
ATOM 2271 C C . TYR A 1 275 ? -13.875 8.250 22.445 1.00 79.44 275 TYR A C 1
ATOM 2273 O O . TYR A 1 275 ? -14.526 7.228 22.239 1.00 79.44 275 TYR A O 1
ATOM 2281 N N . ASN A 1 276 ? -13.860 8.852 23.633 1.00 79.56 276 ASN A N 1
ATOM 2282 C CA . ASN A 1 276 ? -14.588 8.355 24.795 1.00 79.56 276 ASN A CA 1
ATOM 2283 C C . ASN A 1 276 ? -15.987 8.969 24.898 1.00 79.56 276 ASN A C 1
ATOM 2285 O O . ASN A 1 276 ? -16.176 10.014 25.530 1.00 79.56 276 ASN A O 1
ATOM 2289 N N . GLY A 1 277 ? -16.972 8.311 24.301 1.00 72.38 277 GLY A N 1
ATOM 2290 C CA . GLY A 1 277 ? -18.375 8.696 24.410 1.00 72.38 277 GLY A CA 1
ATOM 2291 C C . GLY A 1 277 ? -19.089 8.714 23.067 1.00 72.38 277 GLY A C 1
ATOM 2292 O O . GLY A 1 277 ? -18.492 8.524 22.014 1.00 72.38 277 GLY A O 1
ATOM 2293 N N . TYR A 1 278 ? -20.400 8.932 23.117 1.00 68.31 278 TYR A N 1
ATOM 2294 C CA . TYR A 1 278 ? -21.229 8.980 21.920 1.00 68.31 278 TYR A CA 1
ATOM 2295 C C . TYR A 1 278 ? -21.103 10.341 21.229 1.00 68.31 278 TYR A C 1
ATOM 2297 O O . TYR A 1 278 ? -21.404 11.375 21.833 1.00 68.31 278 TYR A O 1
ATOM 2305 N N . GLN A 1 279 ? -20.681 10.337 19.965 1.00 66.81 279 GLN A N 1
ATOM 2306 C CA . GLN A 1 279 ? -20.626 11.527 19.124 1.00 66.81 279 GLN A CA 1
ATOM 2307 C C . GLN A 1 279 ? -21.803 11.497 18.146 1.00 66.81 279 GLN A C 1
ATOM 2309 O O . GLN A 1 279 ? -21.765 10.824 17.122 1.00 66.81 279 GLN A O 1
ATOM 2314 N N . SER A 1 280 ? -22.871 12.222 18.481 1.00 69.44 280 SER A N 1
ATOM 2315 C CA . SER A 1 280 ? -23.983 12.478 17.564 1.00 69.44 280 SER A CA 1
ATOM 2316 C C . SER A 1 280 ? -24.187 13.967 17.390 1.00 69.44 280 SER A C 1
ATOM 2318 O O . SER A 1 280 ? -24.371 14.704 18.362 1.00 69.44 280 SER A O 1
ATOM 2320 N N . GLU A 1 281 ? -24.185 14.401 16.134 1.00 70.94 281 GLU A N 1
ATOM 2321 C CA . GLU A 1 281 ? -24.447 15.793 15.786 1.00 70.94 281 GLU A CA 1
ATOM 2322 C C . GLU A 1 281 ? -25.889 16.201 16.103 1.00 70.94 281 GLU A C 1
ATOM 2324 O O . GLU A 1 281 ? -26.131 17.343 16.497 1.00 70.94 281 GLU A O 1
ATOM 2329 N N . THR A 1 282 ? -26.830 15.256 16.005 1.00 78.25 282 THR A N 1
ATOM 2330 C CA . THR A 1 282 ? -28.267 15.474 16.223 1.00 78.25 282 THR A CA 1
ATOM 2331 C C . THR A 1 282 ? -28.701 15.252 17.672 1.00 78.25 282 THR A C 1
ATOM 2333 O O . THR A 1 282 ? -29.725 15.786 18.090 1.00 78.25 282 THR A O 1
ATOM 2336 N N . ARG A 1 283 ? -27.927 14.498 18.465 1.00 73.31 283 ARG A N 1
ATOM 2337 C CA . ARG A 1 283 ? -28.220 14.164 19.871 1.00 73.31 283 ARG A CA 1
ATOM 2338 C C . ARG A 1 283 ? -27.057 14.498 20.806 1.00 73.31 283 ARG A C 1
ATOM 2340 O O . ARG A 1 283 ? -26.559 13.653 21.551 1.00 73.31 283 ARG A O 1
ATOM 2347 N N . LYS A 1 284 ? -26.629 15.765 20.789 1.00 76.19 284 LYS A N 1
ATOM 2348 C CA . LYS A 1 284 ? -25.562 16.293 21.667 1.00 76.19 284 LYS A CA 1
ATOM 2349 C C . LYS A 1 284 ? -25.883 16.149 23.162 1.00 76.19 284 LYS A C 1
ATOM 2351 O O . LYS A 1 284 ? -24.970 16.118 23.983 1.00 76.19 284 LYS A O 1
ATOM 2356 N N . ASP A 1 285 ? -27.162 16.046 23.526 1.00 77.06 285 ASP A N 1
ATOM 2357 C CA . ASP A 1 285 ? -27.633 15.797 24.893 1.00 77.06 285 ASP A CA 1
ATOM 2358 C C . ASP A 1 285 ? -27.113 14.466 25.460 1.00 77.06 285 ASP A C 1
ATOM 2360 O O . ASP A 1 285 ? -26.725 14.395 26.630 1.00 77.06 285 ASP A O 1
ATOM 2364 N N . LEU A 1 286 ? -26.993 13.437 24.615 1.00 72.56 286 LEU A N 1
ATOM 2365 C CA . LEU A 1 286 ? -26.523 12.112 25.023 1.00 72.56 286 LEU A CA 1
ATOM 2366 C C . LEU A 1 286 ? -25.058 12.112 25.470 1.00 72.56 286 LEU A C 1
ATOM 2368 O O . LEU A 1 286 ? -24.674 11.316 26.325 1.00 72.56 286 LEU A O 1
ATOM 2372 N N . TYR A 1 287 ? -24.244 13.048 24.975 1.00 71.81 287 TYR A N 1
ATOM 2373 C CA . TYR A 1 287 ? -22.865 13.204 25.440 1.00 71.81 287 TYR A CA 1
ATOM 2374 C C . TYR A 1 287 ? -22.790 13.559 26.935 1.00 71.81 287 TYR A C 1
ATOM 2376 O O . TYR A 1 287 ? -21.833 13.191 27.618 1.00 71.81 287 TYR A O 1
ATOM 2384 N N . LYS A 1 288 ? -23.785 14.281 27.464 1.00 69.38 288 LYS A N 1
ATOM 2385 C CA . LYS A 1 288 ? -23.855 14.625 28.893 1.00 69.38 288 LYS A CA 1
ATOM 2386 C C . LYS A 1 288 ? -24.510 13.525 29.728 1.00 69.38 288 LYS A C 1
ATOM 2388 O O . LYS A 1 288 ? -24.150 13.380 30.890 1.00 69.38 288 LYS A O 1
ATOM 2393 N N . ALA A 1 289 ? -25.450 12.781 29.145 1.00 70.62 289 ALA A N 1
ATOM 2394 C CA . ALA A 1 289 ? -26.212 11.746 29.841 1.00 70.62 289 ALA A CA 1
ATOM 2395 C C . ALA A 1 289 ? -25.442 10.425 30.021 1.00 70.62 289 ALA A C 1
ATOM 2397 O O . ALA A 1 289 ? -25.717 9.682 30.958 1.00 70.62 289 ALA A O 1
ATOM 2398 N N . ASN A 1 290 ? -24.476 10.134 29.146 1.00 71.25 290 ASN A N 1
ATOM 2399 C CA . ASN A 1 290 ? -23.760 8.863 29.163 1.00 71.25 290 ASN A CA 1
ATOM 2400 C C . ASN A 1 290 ? -22.539 8.880 30.092 1.00 71.25 290 ASN A C 1
ATOM 2402 O O . ASN A 1 290 ? -21.691 9.777 30.042 1.00 71.25 290 ASN A O 1
ATOM 2406 N N . SER A 1 291 ? -22.421 7.825 30.899 1.00 71.19 291 SER A N 1
ATOM 2407 C CA . SER A 1 291 ? -21.218 7.527 31.673 1.00 71.19 291 SER A CA 1
ATOM 2408 C C . SER A 1 291 ? -20.034 7.280 30.739 1.00 71.19 291 SER A C 1
ATOM 2410 O O . SER A 1 291 ? -20.145 6.567 29.745 1.00 71.19 291 SER A O 1
ATOM 2412 N N . ARG A 1 292 ? -18.883 7.873 31.066 1.00 77.81 292 ARG A N 1
ATOM 2413 C CA . ARG A 1 292 ? -17.637 7.742 30.301 1.00 77.81 292 ARG A CA 1
ATOM 2414 C C . ARG A 1 292 ? -16.579 7.043 31.132 1.00 77.81 292 ARG A C 1
ATOM 2416 O O . ARG A 1 292 ? -16.518 7.237 32.350 1.00 77.81 292 ARG A O 1
ATOM 2423 N N . ALA A 1 293 ? -15.694 6.308 30.466 1.00 81.00 293 ALA A N 1
ATOM 2424 C CA . ALA A 1 293 ? -14.536 5.740 31.138 1.00 81.00 293 ALA A CA 1
ATOM 2425 C C . ALA A 1 293 ? -13.672 6.878 31.709 1.00 81.00 293 ALA A C 1
ATOM 2427 O O . ALA A 1 293 ? -13.172 7.719 30.971 1.00 81.00 293 ALA A O 1
ATOM 2428 N N . LYS A 1 294 ? -13.507 6.949 33.031 1.00 81.44 294 LYS A N 1
ATOM 2429 C CA . LYS A 1 294 ? -12.693 8.011 33.660 1.00 81.44 294 LYS A CA 1
ATOM 2430 C C . LYS A 1 294 ? -11.195 7.720 33.595 1.00 81.44 294 LYS A C 1
ATOM 2432 O O . LYS A 1 294 ? -10.386 8.635 33.688 1.00 81.44 294 LYS A O 1
ATOM 2437 N N . LYS A 1 295 ? -10.836 6.441 33.491 1.00 85.81 295 LYS A N 1
ATOM 2438 C CA . LYS A 1 295 ? -9.463 5.945 33.424 1.00 85.81 295 LYS A CA 1
ATOM 2439 C C . LYS A 1 295 ? -9.404 4.839 32.386 1.00 85.81 295 LYS A C 1
ATOM 2441 O O . LYS A 1 295 ? -10.285 3.986 32.354 1.00 85.81 295 LYS A O 1
ATOM 2446 N N . ILE A 1 296 ? -8.363 4.865 31.567 1.00 85.44 296 ILE A N 1
ATOM 2447 C CA . ILE A 1 296 ? -8.109 3.873 30.527 1.00 85.44 296 ILE A CA 1
ATOM 2448 C C . ILE A 1 296 ? -6.655 3.460 30.672 1.00 85.44 296 ILE A C 1
ATOM 2450 O O . ILE A 1 296 ? -5.777 4.310 30.817 1.00 85.44 296 ILE A O 1
ATOM 2454 N N . ARG A 1 297 ? -6.409 2.152 30.657 1.00 87.25 297 ARG A N 1
ATOM 2455 C CA . ARG A 1 297 ? -5.061 1.598 30.628 1.00 87.25 297 ARG A CA 1
ATOM 2456 C C . ARG A 1 297 ? -4.812 1.030 29.243 1.00 87.25 297 ARG A C 1
ATOM 2458 O O . ARG A 1 297 ? -5.525 0.129 28.817 1.00 87.25 297 ARG A O 1
ATOM 2465 N N . ILE A 1 298 ? -3.786 1.543 28.579 1.00 85.06 298 ILE A N 1
ATOM 2466 C CA . ILE A 1 298 ? -3.313 1.027 27.297 1.00 85.06 298 ILE A CA 1
ATOM 2467 C C . ILE A 1 298 ? -2.098 0.142 27.585 1.00 85.06 298 ILE A C 1
ATOM 2469 O O . ILE A 1 298 ? -1.239 0.509 28.387 1.00 85.06 298 ILE A O 1
ATOM 2473 N N . LYS A 1 299 ? -2.062 -1.040 26.973 1.00 81.75 299 LYS A N 1
ATOM 2474 C CA . LYS A 1 299 ? -0.925 -1.965 27.001 1.00 81.75 299 LYS A CA 1
ATOM 2475 C C . LYS A 1 299 ? -0.677 -2.469 25.581 1.00 81.75 299 LYS A C 1
ATOM 2477 O O . LYS A 1 299 ? -1.645 -2.827 24.911 1.00 81.75 299 LYS A O 1
ATOM 2482 N N . SER A 1 300 ? 0.581 -2.531 25.147 1.00 72.44 300 SER A N 1
ATOM 2483 C CA . SER A 1 300 ? 0.977 -3.347 23.992 1.00 72.44 300 SER A CA 1
ATOM 2484 C C . SER A 1 300 ? 1.415 -4.732 24.483 1.00 72.44 300 SER A C 1
ATOM 2486 O O . SER A 1 300 ? 1.836 -4.880 25.631 1.00 72.44 300 SER A O 1
ATOM 2488 N N . LEU A 1 301 ? 1.325 -5.754 23.629 1.00 59.06 301 LEU A N 1
ATOM 2489 C CA . LEU A 1 301 ? 1.828 -7.103 23.939 1.00 59.06 301 LEU A CA 1
ATOM 2490 C C . LEU A 1 301 ? 3.358 -7.148 24.142 1.00 59.06 301 LEU A C 1
ATOM 2492 O O . LEU A 1 301 ? 3.866 -8.148 24.622 1.00 59.06 301 LEU A O 1
ATOM 2496 N N . GLU A 1 302 ? 4.075 -6.070 23.818 1.00 50.41 302 GLU A N 1
ATOM 2497 C CA . GLU A 1 302 ? 5.531 -5.928 23.982 1.00 50.41 302 GLU A CA 1
ATOM 2498 C C . GLU A 1 302 ? 5.928 -5.335 25.350 1.00 50.41 302 GLU A C 1
ATOM 2500 O O . GLU A 1 302 ? 7.081 -4.976 25.558 1.00 50.41 302 GLU A O 1
ATOM 2505 N N . SER A 1 303 ? 4.974 -5.184 26.279 1.00 38.69 303 SER A N 1
ATOM 2506 C CA . SER A 1 303 ? 5.187 -4.552 27.594 1.00 38.69 303 SER A CA 1
ATOM 2507 C C . SER A 1 303 ? 5.088 -5.511 28.792 1.00 38.69 303 SER A C 1
ATOM 2509 O O . SER A 1 303 ? 4.782 -5.069 29.904 1.00 38.69 303 SER A O 1
ATOM 2511 N N . GLU A 1 304 ? 5.338 -6.806 28.569 1.00 32.41 304 GLU A N 1
ATOM 2512 C CA . GLU A 1 304 ? 5.574 -7.807 29.627 1.00 32.41 304 GLU A CA 1
ATOM 2513 C C . GLU A 1 304 ? 7.050 -8.198 29.715 1.00 32.41 304 GLU A C 1
ATOM 2515 O O . GLU A 1 304 ? 7.665 -8.435 28.652 1.00 32.41 304 GLU A O 1
#

Sequence (304 aa):
MKTNKLIFLCLFILTTFTLYAQKTIKLKRPVFSKHDCTGYEDVILKTDETGRICSLSYGDSFNTEAVINRESKTEYFYRNNKPYKERIFTDYELTKTDSSFTFQALKKENMSVFYVFSSGILKEYYYHNDREPDLEHYYIYKTNDNNYSVSICKHRQNIMGKMDFDDYINIIEYPVQAINQLKTADKDINTYNARILIWHSFETLIPFLILDDGIISTPKSYKATSALREKNAFYAAENLRTVSGLPWASANGYGIEDKITIELPRHCLLKLDFYNGYQSETRKDLYKANSRAKKIRIKSLESE

Secondary structure (DSSP, 8-state):
---HHHHHHHHHHHHS-----PEEEEEEEEEEETTEEEEEEEEEEEE-TT--EEEEEESTTS-EEEEEETTTTEEEEEETTEEEEEEEPPP-EEEE-SS-EEEEEEEETTEEEEEEEETTEEEEEEEETTPPPEEEEEEEEE-SSSEEEEEEEEEEE-TTSPEEEE-----EEEEHHHHHHH--S-HHHHHHHHHHHHHTT-GGGHHHHH-SS------SEEEES--EEETTEEE-GGGGG-SSS-----TTSS-SS--EEEE-STT---------S---SS-TTHHHHS---S------TT--